Protein AF-A0A160VFS7-F1 (afdb_monomer_lite)

Radius of gyration: 18.61 Å; chains: 1; bounding box: 45×28×57 Å

Foldseek 3Di:
DPLVVVLVVLVVVLVVLLVVLLVVLVVVCVVVVCQLLQKFFDPVCLVLLVVLLVLLVVLLSLLSVLVVQLVVVCVVPVPDDLLVSSVVVPCSLVVSLVSLVVSLVSLVVSQCRQPPVMGPRGPLSNVLSVVLNVLSVVLNVLSVCCSHPRNPVVSSVSNSVSSSVSSSSSSSNSSSNVSNVVSVD

Sequence (185 aa):
MNPITITLHLFLALIIVMLLLYASQQAYYLENPDSEKLSRYPSHIQRLFGCLALLLFVEVILGTEIRGGLEMIRKENPIIDSQFLLHMLGPFKYIHTILGFIITGLAGLVWYHLVKKSIRPSNIIVQSSTAILLLILVQIILGEILVFFRVIPLVQLFHLWIASWILGMVCVQYSAWKRSQIAHE

Secondary structure (DSSP, 8-state):
--HHHHHHHHHHHHHHHHHHHHHHHHHHHHH-TTTTTS-B--GGGHHHHHHHHHHHHHHHHHHHHHHHHHHHHHHH-TTS-HHHHHHHTTTHHHHHHHHHHHHHHHHHHHHIIIIISSBS--HHHHHHHHHHHHHHHHHHHHHHHHHHTTT-HHHHHHHHHHHHHHHHHHHHHHHHHHHHHHHT-

InterPro domains:
  IPR003780 COX15/CtaA family [PF02628] (2-169)

pLDDT: mean 90.82, std 7.67, range [55.97, 98.62]

Organism: NCBI:txid652676

Structure (mmCIF, N/CA/C/O backbone):
data_AF-A0A160VFS7-F1
#
_entry.id   AF-A0A160VFS7-F1
#
loop_
_atom_site.group_PDB
_atom_site.id
_atom_site.type_symbol
_atom_site.label_atom_id
_atom_site.label_alt_id
_atom_site.label_comp_id
_atom_site.label_asym_id
_atom_site.label_entity_id
_atom_site.label_seq_id
_atom_site.pdbx_PDB_ins_code
_atom_site.Cartn_x
_atom_site.Cartn_y
_atom_site.Cartn_z
_atom_site.occupancy
_atom_site.B_iso_or_equiv
_atom_site.auth_seq_id
_atom_site.auth_comp_id
_atom_site.auth_asym_id
_atom_site.auth_atom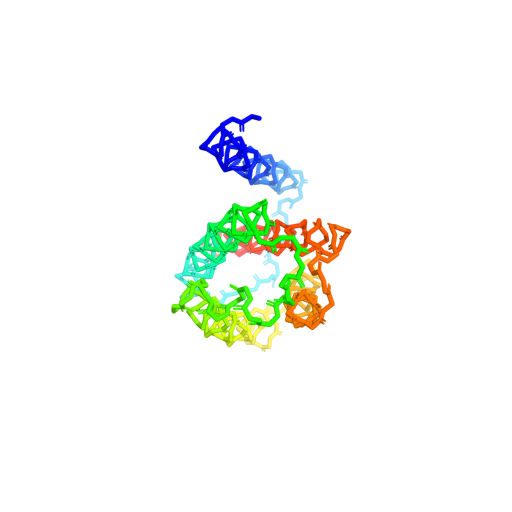_id
_atom_site.pdbx_PDB_model_num
ATOM 1 N N . MET A 1 1 ? 0.466 12.969 -24.141 1.00 55.97 1 MET A N 1
ATOM 2 C CA . MET A 1 1 ? 0.208 13.777 -22.927 1.00 55.97 1 MET A CA 1
ATOM 3 C C . MET A 1 1 ? 1.539 14.051 -22.245 1.00 55.97 1 MET A C 1
ATOM 5 O O . MET A 1 1 ? 2.443 13.243 -22.408 1.00 55.97 1 MET A O 1
ATOM 9 N N . ASN A 1 2 ? 1.691 15.177 -21.546 1.00 72.31 2 ASN A N 1
ATOM 10 C CA . ASN A 1 2 ? 2.913 15.462 -20.790 1.00 72.31 2 ASN A CA 1
ATOM 11 C C . ASN A 1 2 ? 3.039 14.438 -19.632 1.00 72.31 2 ASN A C 1
ATOM 13 O O . ASN A 1 2 ? 2.055 14.277 -18.904 1.00 72.31 2 ASN A O 1
ATOM 17 N N . PRO A 1 3 ? 4.185 13.740 -19.463 1.00 68.12 3 PRO A N 1
ATOM 18 C CA . PRO A 1 3 ? 4.404 12.770 -18.382 1.00 68.12 3 PRO A CA 1
ATOM 19 C C . PRO A 1 3 ? 4.020 13.306 -16.997 1.00 68.12 3 PRO A C 1
ATOM 21 O O . PRO A 1 3 ? 3.368 12.612 -16.222 1.00 68.12 3 PRO A O 1
ATOM 24 N N . ILE A 1 4 ? 4.298 14.588 -16.742 1.00 73.94 4 ILE A N 1
ATOM 25 C CA . ILE A 1 4 ? 3.974 15.271 -15.482 1.00 73.94 4 ILE A CA 1
ATOM 26 C C . ILE A 1 4 ? 2.459 15.294 -15.234 1.00 73.94 4 ILE A C 1
ATOM 28 O O . ILE A 1 4 ? 2.001 15.085 -14.113 1.00 73.94 4 ILE A O 1
ATOM 32 N N . THR A 1 5 ? 1.656 15.517 -16.277 1.00 79.81 5 THR A N 1
ATOM 33 C CA . THR A 1 5 ? 0.191 15.567 -16.165 1.00 79.81 5 THR A CA 1
ATOM 34 C C . THR A 1 5 ? -0.393 14.202 -15.809 1.00 79.81 5 THR A C 1
ATOM 36 O O . THR A 1 5 ? -1.365 14.138 -15.061 1.00 79.81 5 THR A O 1
ATOM 39 N N . ILE A 1 6 ? 0.201 13.115 -16.311 1.00 75.81 6 ILE A N 1
ATOM 40 C CA . ILE A 1 6 ? -0.243 11.747 -16.011 1.00 75.81 6 ILE A CA 1
ATOM 41 C C . ILE A 1 6 ? 0.049 11.415 -14.543 1.00 75.81 6 ILE A C 1
ATOM 43 O O . ILE A 1 6 ? -0.854 10.967 -13.835 1.00 75.81 6 ILE A O 1
ATOM 47 N N . THR A 1 7 ? 1.267 11.694 -14.068 1.00 77.00 7 THR A N 1
ATOM 48 C CA . THR A 1 7 ? 1.654 11.474 -12.665 1.00 77.00 7 THR A CA 1
ATOM 49 C C . THR A 1 7 ? 0.795 12.308 -11.714 1.00 77.00 7 THR A C 1
ATOM 51 O O . THR A 1 7 ? 0.273 11.784 -10.731 1.00 77.00 7 THR A O 1
ATOM 54 N N . LEU A 1 8 ? 0.562 13.586 -12.037 1.00 80.19 8 LEU A N 1
ATOM 55 C CA . LEU A 1 8 ? -0.282 14.468 -11.227 1.00 80.19 8 LEU A CA 1
ATOM 56 C C . LEU A 1 8 ? -1.745 14.001 -11.189 1.00 80.19 8 LEU A C 1
ATOM 58 O O . LEU A 1 8 ? -2.365 14.019 -10.126 1.00 80.19 8 LEU A O 1
ATOM 62 N N . HIS A 1 9 ? -2.296 13.564 -12.326 1.00 86.00 9 HIS A N 1
ATOM 63 C CA . HIS A 1 9 ? -3.653 13.024 -12.386 1.00 86.00 9 HIS A CA 1
ATOM 64 C C . HIS A 1 9 ? -3.797 11.778 -11.509 1.00 86.00 9 HIS A C 1
ATOM 66 O O . HIS A 1 9 ? -4.723 11.705 -10.703 1.00 86.00 9 HIS A O 1
ATOM 72 N N . LEU A 1 10 ? -2.866 10.827 -11.631 1.00 83.50 10 LEU A N 1
ATOM 73 C CA . LEU A 1 10 ? -2.863 9.609 -10.825 1.00 83.50 10 LEU A CA 1
ATOM 74 C C . LEU A 1 10 ? -2.750 9.923 -9.328 1.00 83.50 10 LEU A C 1
ATOM 76 O O . LEU A 1 10 ? -3.482 9.351 -8.522 1.00 83.50 10 LEU A O 1
ATOM 80 N N . PHE A 1 11 ? -1.869 10.854 -8.962 1.00 83.25 11 PHE A N 1
ATOM 81 C CA . PHE A 1 11 ? -1.705 11.299 -7.582 1.00 83.25 11 PHE A CA 1
ATOM 82 C C . PHE A 1 11 ? -3.005 11.881 -7.011 1.00 83.25 11 PHE A C 1
ATOM 84 O O . PHE A 1 11 ? -3.460 11.462 -5.944 1.00 83.25 11 PHE A O 1
ATOM 91 N N . LEU A 1 12 ? -3.643 12.796 -7.745 1.00 87.56 12 LEU A N 1
ATOM 92 C CA . LEU A 1 12 ? -4.909 13.395 -7.333 1.00 87.56 12 LEU A CA 1
ATOM 93 C C . LEU A 1 12 ? -6.030 12.349 -7.248 1.00 87.56 12 LEU A C 1
ATOM 95 O O . LEU A 1 12 ? -6.800 12.353 -6.289 1.00 87.56 12 LEU A O 1
ATOM 99 N N . ALA A 1 13 ? -6.099 11.428 -8.212 1.00 89.50 13 ALA A N 1
ATOM 100 C CA . ALA A 1 13 ? -7.068 10.338 -8.202 1.00 89.50 13 ALA A CA 1
ATOM 101 C C . ALA A 1 13 ? -6.905 9.457 -6.954 1.00 89.50 13 ALA A C 1
ATOM 103 O O . ALA A 1 13 ? -7.897 9.133 -6.302 1.00 89.50 13 ALA A O 1
ATOM 104 N N . LEU A 1 14 ? -5.666 9.132 -6.571 1.00 87.25 14 LEU A N 1
ATOM 105 C CA . LEU A 1 14 ? -5.390 8.343 -5.373 1.00 87.25 14 LEU A CA 1
ATOM 106 C C . LEU A 1 14 ? -5.841 9.071 -4.100 1.00 87.25 14 LEU A C 1
ATOM 108 O O . LEU A 1 14 ? -6.486 8.456 -3.254 1.00 87.25 14 LEU A O 1
ATOM 112 N N . ILE A 1 15 ? -5.583 10.379 -3.988 1.00 89.38 15 ILE A N 1
ATOM 113 C CA . ILE A 1 15 ? -6.070 11.192 -2.860 1.00 89.38 15 ILE A CA 1
ATOM 114 C C . ILE A 1 15 ? -7.597 11.156 -2.784 1.00 89.38 15 ILE A C 1
ATOM 116 O O . ILE A 1 15 ? -8.148 10.888 -1.717 1.00 89.38 15 ILE A O 1
ATOM 120 N N . ILE A 1 16 ? -8.284 11.402 -3.902 1.00 92.75 16 ILE A N 1
ATOM 121 C CA . ILE A 1 16 ? -9.752 11.423 -3.941 1.00 92.75 16 ILE A CA 1
ATOM 122 C C . ILE A 1 16 ? -10.313 10.064 -3.515 1.00 92.75 16 ILE A C 1
ATOM 124 O O . ILE A 1 16 ? -11.204 10.011 -2.668 1.00 92.75 16 ILE A O 1
ATOM 128 N N . VAL A 1 17 ? -9.768 8.964 -4.039 1.00 91.56 17 VAL A N 1
ATOM 129 C CA . VAL A 1 17 ? -10.202 7.611 -3.664 1.00 91.56 17 VAL A CA 1
ATOM 130 C C . VAL A 1 17 ? -9.964 7.346 -2.175 1.00 91.56 17 VAL A C 1
ATOM 132 O O . VAL A 1 17 ? -10.857 6.819 -1.513 1.00 91.56 17 VAL A O 1
ATOM 135 N N . MET A 1 18 ? -8.820 7.753 -1.613 1.00 91.31 18 MET A N 1
ATOM 136 C CA . MET A 1 18 ? -8.559 7.600 -0.174 1.00 91.31 18 MET A CA 1
ATOM 137 C C . MET A 1 18 ? -9.532 8.417 0.687 1.00 91.31 18 MET A C 1
ATOM 139 O O . MET A 1 18 ? -10.017 7.915 1.701 1.00 91.31 18 MET A O 1
ATOM 143 N N . LEU A 1 19 ? -9.862 9.646 0.281 1.00 93.12 19 LEU A N 1
ATOM 144 C CA . LEU A 1 19 ? -10.841 10.483 0.982 1.00 93.12 19 LEU A CA 1
ATOM 145 C C . LEU A 1 19 ? -12.250 9.884 0.926 1.00 93.12 19 LEU A C 1
ATOM 147 O O . LEU A 1 19 ? -12.941 9.866 1.943 1.00 93.12 19 LEU A O 1
ATOM 151 N N . LEU A 1 20 ? -12.662 9.359 -0.231 1.00 95.44 20 LEU A N 1
ATOM 152 C CA . LEU A 1 20 ? -13.955 8.691 -0.394 1.00 95.44 20 LEU A CA 1
ATOM 153 C C . LEU A 1 20 ? -14.043 7.419 0.452 1.00 95.44 20 LEU A C 1
ATOM 155 O O . LEU A 1 20 ? -15.054 7.203 1.120 1.00 95.44 20 LEU A O 1
ATOM 159 N N . LEU A 1 21 ? -12.983 6.606 0.474 1.00 94.38 21 LEU A N 1
ATOM 160 C CA . LEU A 1 21 ? -12.912 5.425 1.335 1.00 94.38 21 LEU A CA 1
ATOM 161 C C . LEU A 1 21 ? -12.999 5.817 2.809 1.00 94.38 21 LEU A C 1
ATOM 163 O O . LEU A 1 21 ? -13.802 5.243 3.539 1.00 94.38 21 LEU A O 1
ATOM 167 N N . TYR A 1 22 ? -12.241 6.826 3.240 1.00 94.31 22 TYR A N 1
ATOM 168 C CA . TYR A 1 22 ? -12.306 7.312 4.615 1.00 94.31 22 TYR A CA 1
ATOM 169 C C . TYR A 1 22 ? -13.712 7.808 4.975 1.00 94.31 22 TYR A C 1
ATOM 171 O O . TYR A 1 22 ? -14.267 7.379 5.985 1.00 94.31 22 TYR A O 1
ATOM 179 N N . ALA A 1 23 ? -14.319 8.656 4.141 1.00 95.94 23 ALA A N 1
ATOM 180 C CA . ALA A 1 23 ? -15.670 9.170 4.360 1.00 95.94 23 ALA A CA 1
ATOM 181 C C . ALA A 1 23 ? -16.712 8.040 4.423 1.00 95.94 23 ALA A C 1
ATOM 183 O O . ALA A 1 23 ? -17.563 8.040 5.311 1.00 95.94 23 ALA A O 1
ATOM 184 N N . SER A 1 24 ? -16.600 7.044 3.540 1.00 95.94 24 SER A N 1
ATOM 185 C CA . SER A 1 24 ? -17.454 5.853 3.546 1.00 95.94 24 SER A CA 1
ATOM 186 C C . SER A 1 24 ? -17.314 5.049 4.844 1.00 95.94 24 SER A C 1
ATOM 188 O O . SER A 1 24 ? -18.324 4.661 5.429 1.00 95.94 24 SER A O 1
ATOM 190 N N . GLN A 1 25 ? -16.090 4.858 5.350 1.00 95.06 25 GLN A N 1
ATOM 191 C CA . GLN A 1 25 ? -15.869 4.191 6.638 1.00 95.06 25 GLN A CA 1
ATOM 192 C C . GLN A 1 25 ? -16.449 4.997 7.808 1.00 95.06 25 GLN A C 1
ATOM 194 O O . GLN A 1 25 ? -17.073 4.422 8.697 1.00 95.06 25 GLN A O 1
ATOM 199 N N . GLN A 1 26 ? -16.289 6.325 7.812 1.00 94.38 26 GLN A N 1
ATOM 200 C CA . GLN A 1 26 ? -16.877 7.172 8.857 1.00 94.38 26 GLN A CA 1
ATOM 201 C C . GLN A 1 26 ? -18.409 7.104 8.851 1.00 94.38 26 GLN A C 1
ATOM 203 O O . GLN A 1 26 ? -19.006 6.964 9.915 1.00 94.38 26 GLN A O 1
ATOM 208 N N . ALA A 1 27 ? -19.038 7.139 7.672 1.00 96.25 27 ALA A N 1
ATOM 209 C CA . ALA A 1 27 ? -20.484 6.968 7.538 1.00 96.25 27 ALA A CA 1
ATOM 210 C C . ALA A 1 27 ? -20.946 5.603 8.077 1.00 96.25 27 ALA A C 1
ATOM 212 O O . ALA A 1 27 ? -21.863 5.542 8.894 1.00 96.25 27 ALA A O 1
ATOM 213 N N . TYR A 1 28 ? -20.246 4.521 7.720 1.00 95.38 28 TYR A N 1
ATOM 214 C CA . TYR A 1 28 ? -20.542 3.181 8.230 1.00 95.38 28 TYR A CA 1
ATOM 215 C C . TYR A 1 28 ? -20.488 3.105 9.766 1.00 95.38 28 TYR A C 1
ATOM 217 O O . TYR A 1 28 ? -21.378 2.522 10.385 1.00 95.38 28 TYR A O 1
ATOM 225 N N . TYR A 1 29 ? -19.476 3.712 10.398 1.00 94.56 29 TYR A N 1
ATOM 226 C CA . TYR A 1 29 ? -19.332 3.702 11.860 1.00 94.56 29 TYR A CA 1
ATOM 227 C C . TYR A 1 29 ? -20.304 4.632 12.598 1.00 94.56 29 TYR A C 1
ATOM 229 O O . TYR A 1 29 ? -20.505 4.446 13.800 1.00 94.56 29 TYR A O 1
ATOM 237 N N . LEU A 1 30 ? -20.903 5.612 11.914 1.00 93.62 30 LEU A N 1
ATOM 238 C CA . LEU A 1 30 ? -22.017 6.392 12.460 1.00 93.62 30 LEU A CA 1
ATOM 239 C C . LEU A 1 30 ? -23.291 5.543 12.545 1.00 93.62 30 LEU A C 1
ATOM 241 O O . LEU A 1 30 ? -23.987 5.599 13.554 1.00 93.62 30 LEU A O 1
ATOM 245 N N . GLU A 1 31 ? -23.562 4.729 11.523 1.00 95.31 31 GLU A N 1
ATOM 246 C CA . GLU A 1 31 ? -24.719 3.821 11.494 1.00 95.31 31 GLU A CA 1
ATOM 247 C C . GLU A 1 31 ? -24.519 2.571 12.366 1.00 95.31 31 GLU A C 1
ATOM 249 O O . GLU A 1 31 ? -25.477 2.043 12.924 1.00 95.31 31 GLU A O 1
ATOM 254 N N . ASN A 1 32 ? -23.272 2.113 12.522 1.00 93.56 32 ASN A N 1
ATOM 255 C CA . ASN A 1 32 ? -22.920 0.883 13.238 1.00 93.56 32 ASN A CA 1
ATOM 256 C C . ASN A 1 32 ? -21.962 1.169 14.408 1.00 93.56 32 ASN A C 1
ATOM 258 O O . ASN A 1 32 ? -20.811 0.718 14.401 1.00 93.56 32 ASN A O 1
ATOM 262 N N . PRO A 1 33 ? -22.394 1.914 15.441 1.00 89.19 33 PRO A N 1
ATOM 263 C CA . PRO A 1 33 ? -21.487 2.445 16.449 1.00 89.19 33 PRO A CA 1
ATOM 264 C C . PRO A 1 33 ? -20.781 1.375 17.289 1.00 89.19 33 PRO A C 1
ATOM 266 O O . PRO A 1 33 ? -19.664 1.629 17.750 1.00 89.19 33 PRO A O 1
ATOM 269 N N . ASP A 1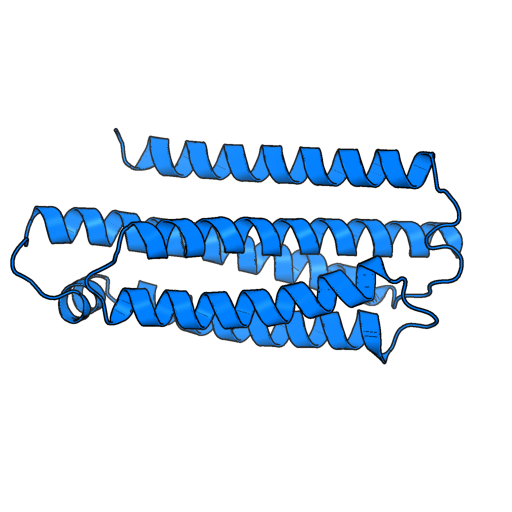 34 ? -21.398 0.203 17.461 1.00 91.75 34 ASP A N 1
ATOM 270 C CA . ASP A 1 34 ? -20.881 -0.907 18.267 1.00 91.75 34 ASP A CA 1
ATOM 271 C C . ASP A 1 34 ? -19.956 -1.869 17.488 1.00 91.75 34 ASP A C 1
ATOM 273 O O . ASP A 1 34 ? -19.410 -2.803 18.081 1.00 91.75 34 ASP A O 1
ATOM 277 N N . SER A 1 35 ? -19.727 -1.656 16.185 1.00 90.62 35 SER A N 1
ATOM 278 C CA . SER A 1 35 ? -19.034 -2.620 15.308 1.00 90.62 35 SER A CA 1
ATOM 279 C C . SER A 1 35 ? -17.591 -2.957 15.719 1.00 90.62 35 SER A C 1
ATOM 281 O O . SER A 1 35 ? -17.083 -4.012 15.355 1.00 90.62 35 SER A O 1
ATOM 283 N N . GLU A 1 36 ? -16.922 -2.069 16.463 1.00 94.19 36 GLU A N 1
ATOM 284 C CA . GLU A 1 36 ? -15.552 -2.263 16.976 1.00 94.19 36 GLU A CA 1
ATOM 285 C C . GLU A 1 36 ? -15.473 -2.242 18.513 1.00 94.19 36 GLU A C 1
ATOM 287 O O . GLU A 1 36 ? -14.385 -2.260 19.086 1.00 94.19 36 GLU A O 1
ATOM 292 N N . LYS A 1 37 ? -16.618 -2.233 19.208 1.00 90.88 37 LYS A N 1
ATOM 293 C CA . LYS A 1 37 ? -16.684 -2.088 20.674 1.00 90.88 37 LYS A CA 1
ATOM 294 C C . LYS A 1 37 ? -16.122 -3.287 21.429 1.00 90.88 37 LYS A C 1
ATOM 296 O O . LYS A 1 37 ? -15.590 -3.146 22.524 1.00 90.88 37 LYS A O 1
ATOM 301 N N . LEU A 1 38 ? -16.238 -4.485 20.860 1.00 92.56 38 LEU A N 1
ATOM 302 C CA . LEU A 1 38 ? -15.689 -5.705 21.460 1.00 92.56 38 LEU A CA 1
ATOM 303 C C . LEU A 1 38 ? -14.215 -5.930 21.102 1.00 92.56 38 LEU A C 1
ATOM 305 O O . LEU A 1 38 ? -13.541 -6.694 21.797 1.00 92.56 38 LEU A O 1
ATOM 309 N N . SER A 1 39 ? -13.729 -5.268 20.053 1.00 94.25 39 SER A N 1
ATOM 310 C CA . SER A 1 39 ? -12.359 -5.377 19.568 1.00 94.25 39 SER A CA 1
ATOM 311 C C . SER A 1 39 ? -11.425 -4.506 20.400 1.00 94.25 39 SER A C 1
ATOM 313 O O . SER A 1 39 ? -11.733 -3.340 20.657 1.00 94.25 39 SER A O 1
ATOM 315 N N . ARG A 1 40 ? -10.254 -5.026 20.780 1.00 94.62 40 ARG A N 1
ATOM 316 C CA . ARG A 1 40 ? -9.177 -4.227 21.391 1.00 94.62 40 ARG A CA 1
ATOM 317 C C . ARG A 1 40 ? -7.877 -4.414 20.629 1.00 94.62 40 ARG A C 1
ATOM 319 O O . ARG A 1 40 ? -7.256 -5.481 20.684 1.00 94.62 40 ARG A O 1
ATOM 326 N N . TYR A 1 41 ? -7.457 -3.347 19.961 1.00 94.94 41 TYR A N 1
ATOM 327 C CA . TYR A 1 41 ? -6.191 -3.284 19.242 1.00 94.94 41 TYR A CA 1
ATOM 328 C C . TYR A 1 41 ? -5.139 -2.508 20.045 1.00 94.94 41 TYR A C 1
ATOM 330 O O . TYR A 1 41 ? -5.491 -1.578 20.774 1.00 94.94 41 TYR A O 1
ATOM 338 N N . PRO A 1 42 ? -3.843 -2.833 19.903 1.00 93.06 42 PRO A N 1
ATOM 339 C CA . PRO A 1 42 ? -2.791 -2.096 20.593 1.00 93.06 42 PRO A CA 1
ATOM 340 C C . PRO A 1 42 ? -2.717 -0.627 20.142 1.00 93.06 42 PRO A C 1
ATOM 342 O O . PRO A 1 42 ? -2.624 -0.349 18.949 1.00 93.06 42 PRO A O 1
ATOM 345 N N . SER A 1 43 ? -2.684 0.323 21.078 1.00 89.94 43 SER A N 1
ATOM 346 C CA . SER A 1 43 ? -2.653 1.766 20.773 1.00 89.94 43 SER A CA 1
ATOM 347 C C . SER A 1 43 ? -1.378 2.216 20.042 1.00 89.94 43 SER A C 1
ATOM 349 O O . SER A 1 43 ? -1.420 3.069 19.160 1.00 89.94 43 SER A O 1
ATOM 351 N N . HIS A 1 44 ? -0.234 1.584 20.329 1.00 90.44 44 HIS A N 1
ATOM 352 C CA . HIS A 1 44 ? 1.054 1.910 19.701 1.00 90.44 44 HIS A CA 1
ATOM 353 C C . HIS A 1 44 ? 1.116 1.608 18.194 1.00 90.44 44 HIS A C 1
ATOM 355 O O . HIS A 1 44 ? 2.031 2.084 17.519 1.00 90.44 44 HIS A O 1
ATOM 361 N N . ILE A 1 45 ? 0.162 0.843 17.647 1.00 93.44 45 ILE A N 1
ATOM 362 C CA . ILE A 1 45 ? 0.170 0.460 16.230 1.00 93.44 45 ILE A CA 1
ATOM 363 C C . ILE A 1 45 ? -0.184 1.622 15.287 1.00 93.44 45 ILE A C 1
ATOM 365 O O . ILE A 1 45 ? 0.102 1.544 14.096 1.00 93.44 45 ILE A O 1
ATOM 369 N N . GLN A 1 46 ? -0.724 2.735 15.804 1.00 93.62 46 GLN A N 1
ATOM 370 C CA . GLN A 1 46 ? -1.066 3.920 15.005 1.00 93.62 46 GLN A CA 1
ATOM 371 C C . GLN A 1 46 ? 0.077 4.368 14.087 1.00 93.62 46 GLN A C 1
ATOM 373 O O . GLN A 1 46 ? -0.131 4.672 12.912 1.00 93.62 46 GLN A O 1
ATOM 378 N N . ARG A 1 47 ? 1.302 4.395 14.628 1.00 94.31 47 ARG A N 1
ATOM 379 C CA . ARG A 1 47 ? 2.493 4.833 13.890 1.00 94.31 47 ARG A CA 1
ATOM 380 C C . ARG A 1 47 ? 2.845 3.873 12.756 1.00 94.31 47 ARG A C 1
ATOM 382 O O . ARG A 1 47 ? 3.331 4.326 11.725 1.00 94.31 47 ARG A O 1
ATOM 389 N N . LEU A 1 48 ? 2.569 2.576 12.918 1.00 95.88 48 LEU A N 1
ATOM 390 C CA . LEU A 1 48 ? 2.826 1.581 11.879 1.00 95.88 48 LEU A CA 1
ATOM 391 C C . LEU A 1 48 ? 1.897 1.781 10.677 1.00 95.88 48 LEU A C 1
ATOM 393 O O . LEU A 1 48 ? 2.371 1.654 9.556 1.00 95.88 48 LEU A O 1
ATOM 397 N N . PHE A 1 49 ? 0.628 2.159 10.879 1.00 94.44 49 PHE A N 1
ATOM 398 C CA . PHE A 1 49 ? -0.265 2.489 9.759 1.00 94.44 49 PHE A CA 1
ATOM 399 C C . PHE A 1 49 ? 0.243 3.681 8.952 1.00 94.44 49 PHE A C 1
ATOM 401 O O . PHE A 1 49 ? 0.315 3.603 7.730 1.00 94.44 49 PHE A O 1
ATOM 408 N N . GLY A 1 50 ? 0.629 4.766 9.634 1.00 93.50 50 GLY A N 1
ATOM 409 C CA . GLY A 1 50 ? 1.183 5.949 8.972 1.00 93.50 50 GLY A CA 1
ATOM 410 C C . GLY A 1 50 ? 2.477 5.633 8.220 1.00 93.50 50 GLY A C 1
ATOM 411 O O . GLY A 1 50 ? 2.641 6.052 7.078 1.00 93.50 50 GLY A O 1
ATOM 412 N N . CYS A 1 51 ? 3.360 4.834 8.826 1.00 97.12 51 CYS A N 1
ATOM 413 C CA . CYS A 1 51 ? 4.584 4.368 8.181 1.00 97.12 51 CYS A CA 1
ATOM 414 C C . CYS A 1 51 ? 4.282 3.508 6.944 1.00 97.12 51 CYS A C 1
ATOM 416 O O . CYS A 1 51 ? 4.801 3.789 5.870 1.00 97.12 51 CYS A O 1
ATOM 418 N N . LEU A 1 52 ? 3.394 2.517 7.062 1.00 97.56 52 LEU A N 1
ATOM 419 C CA . LEU A 1 52 ? 3.027 1.625 5.961 1.00 97.56 52 LEU A CA 1
ATOM 420 C C . LEU A 1 52 ? 2.373 2.389 4.807 1.00 97.56 52 LEU A C 1
ATOM 422 O O . LEU A 1 52 ? 2.753 2.191 3.657 1.00 97.56 52 LEU A O 1
ATOM 426 N N . ALA A 1 53 ? 1.437 3.292 5.107 1.00 95.62 53 ALA A N 1
ATOM 427 C CA . ALA A 1 53 ? 0.794 4.135 4.106 1.00 95.62 53 ALA A CA 1
ATOM 428 C C . ALA A 1 53 ? 1.805 5.044 3.393 1.00 95.62 53 ALA A C 1
ATOM 430 O O . ALA A 1 53 ? 1.757 5.160 2.171 1.00 95.62 53 ALA A O 1
ATOM 431 N N . LEU A 1 54 ? 2.745 5.645 4.132 1.00 95.31 54 LEU A N 1
ATOM 432 C CA . LEU A 1 54 ? 3.800 6.477 3.552 1.00 95.31 54 LEU A CA 1
ATOM 433 C C . LEU A 1 54 ? 4.720 5.666 2.632 1.00 95.31 54 LEU A C 1
ATOM 435 O O . LEU A 1 54 ? 4.998 6.108 1.521 1.00 95.31 54 LEU A O 1
ATOM 439 N N . LEU A 1 55 ? 5.173 4.486 3.066 1.00 97.31 55 LEU A N 1
ATOM 440 C CA . LEU A 1 55 ? 6.038 3.634 2.246 1.00 97.31 55 LEU A CA 1
ATOM 441 C C . LEU A 1 55 ? 5.319 3.159 0.979 1.00 97.31 55 LEU A C 1
ATOM 443 O O . LEU A 1 55 ? 5.884 3.271 -0.102 1.00 97.31 55 LEU A O 1
ATOM 447 N N . LEU A 1 56 ? 4.064 2.708 1.088 1.00 96.12 56 LEU A N 1
ATOM 448 C CA . LEU A 1 56 ? 3.239 2.344 -0.072 1.00 96.12 56 LEU A CA 1
ATOM 449 C C . LEU A 1 56 ? 3.060 3.520 -1.035 1.00 96.12 56 LEU A C 1
ATOM 451 O O . LEU A 1 56 ? 3.102 3.348 -2.248 1.00 96.12 56 LEU A O 1
ATOM 455 N N . PHE A 1 57 ? 2.864 4.721 -0.500 1.00 92.69 57 PHE A N 1
ATOM 456 C CA . PHE A 1 57 ? 2.706 5.920 -1.307 1.00 92.69 57 PHE A CA 1
ATOM 457 C C . PHE A 1 57 ? 3.993 6.280 -2.070 1.00 92.69 57 PHE A C 1
ATOM 459 O O . PHE A 1 57 ? 3.944 6.532 -3.275 1.00 92.69 57 PHE A O 1
ATOM 466 N N . VAL A 1 58 ? 5.148 6.237 -1.398 1.00 93.75 58 VAL A N 1
ATOM 467 C CA . VAL A 1 58 ? 6.467 6.408 -2.035 1.00 93.75 58 VAL A CA 1
ATOM 468 C C . VAL A 1 58 ? 6.697 5.340 -3.104 1.00 93.75 58 VAL A C 1
ATOM 470 O O . VAL A 1 58 ? 7.170 5.658 -4.191 1.00 93.75 58 VAL A O 1
ATOM 473 N N . GLU A 1 59 ? 6.311 4.097 -2.826 1.00 95.25 59 GLU A N 1
ATOM 474 C CA . GLU A 1 59 ? 6.451 2.973 -3.750 1.00 95.25 59 GLU A CA 1
ATOM 475 C C . GLU A 1 59 ? 5.612 3.153 -5.024 1.00 95.25 59 GLU A C 1
ATOM 477 O O . GLU A 1 59 ? 6.089 2.876 -6.125 1.00 95.25 59 GLU A O 1
ATOM 482 N N . VAL A 1 60 ? 4.393 3.692 -4.905 1.00 92.62 60 VAL A N 1
ATOM 483 C CA . VAL A 1 60 ? 3.554 4.038 -6.065 1.00 92.62 60 VAL A CA 1
ATOM 484 C C . VAL A 1 60 ? 4.214 5.124 -6.916 1.00 92.62 60 VAL A C 1
ATOM 486 O O . VAL A 1 60 ? 4.274 4.972 -8.136 1.00 92.62 60 VAL A O 1
ATOM 489 N N . ILE A 1 61 ? 4.744 6.190 -6.302 1.00 89.69 61 ILE A N 1
ATOM 490 C CA . ILE A 1 61 ? 5.469 7.242 -7.038 1.00 89.69 61 ILE A CA 1
ATOM 491 C C . ILE A 1 61 ? 6.670 6.634 -7.763 1.00 89.69 61 ILE A C 1
ATOM 493 O O . ILE A 1 61 ? 6.833 6.816 -8.969 1.00 89.69 61 ILE A O 1
ATOM 497 N N . LEU A 1 62 ? 7.486 5.864 -7.051 1.00 91.38 62 LEU A N 1
ATOM 498 C CA . LEU A 1 62 ? 8.693 5.274 -7.609 1.00 91.38 62 LEU A CA 1
ATOM 499 C C . LEU A 1 62 ? 8.377 4.299 -8.758 1.00 91.38 62 LEU A C 1
ATOM 501 O O . LEU A 1 62 ? 9.032 4.349 -9.799 1.00 91.38 62 LEU A O 1
ATOM 505 N N . GLY A 1 63 ? 7.317 3.497 -8.635 1.00 90.81 63 GLY A N 1
ATOM 506 C CA . GLY A 1 63 ? 6.815 2.652 -9.721 1.00 90.81 63 GLY A CA 1
ATOM 507 C C . GLY A 1 63 ? 6.353 3.451 -10.948 1.00 90.81 63 GLY A C 1
ATOM 508 O O . GLY A 1 63 ? 6.598 3.039 -12.086 1.00 90.81 63 GLY A O 1
ATOM 509 N N . THR A 1 64 ? 5.733 4.620 -10.750 1.00 88.56 64 THR A N 1
ATOM 510 C CA . THR A 1 64 ? 5.317 5.495 -11.864 1.00 88.56 64 THR A CA 1
ATOM 511 C C . THR A 1 64 ? 6.498 6.134 -12.588 1.00 88.56 64 THR A C 1
ATOM 513 O O . THR A 1 64 ? 6.482 6.194 -13.818 1.00 88.56 64 THR A O 1
ATOM 516 N N . GLU A 1 65 ? 7.553 6.510 -11.862 1.00 87.06 65 GLU A N 1
ATOM 517 C CA . GLU A 1 65 ? 8.797 7.019 -12.449 1.00 87.06 65 GLU A CA 1
ATOM 518 C C . GLU A 1 65 ? 9.534 5.927 -13.236 1.00 87.06 65 GLU A C 1
ATOM 520 O O . GLU A 1 65 ? 9.958 6.162 -14.369 1.00 87.06 65 GLU A O 1
ATOM 525 N N . ILE A 1 66 ? 9.605 4.698 -12.702 1.00 87.94 66 ILE A N 1
ATOM 526 C CA . ILE A 1 66 ? 10.161 3.538 -13.422 1.00 87.94 66 ILE A CA 1
ATOM 527 C C . ILE A 1 66 ? 9.405 3.316 -14.730 1.00 87.94 66 ILE A C 1
ATOM 529 O O . ILE A 1 66 ? 10.025 3.165 -15.783 1.00 87.94 66 ILE A O 1
ATOM 533 N N . ARG A 1 67 ? 8.068 3.324 -14.687 1.00 87.25 67 ARG A N 1
ATOM 534 C CA . ARG A 1 67 ? 7.239 3.169 -15.885 1.00 87.25 67 ARG A CA 1
ATOM 535 C C . ARG A 1 67 ? 7.491 4.291 -16.896 1.00 87.25 67 ARG A C 1
ATOM 537 O O . ARG A 1 67 ? 7.694 3.994 -18.071 1.00 87.25 67 ARG A O 1
ATOM 544 N N . GLY A 1 68 ? 7.469 5.550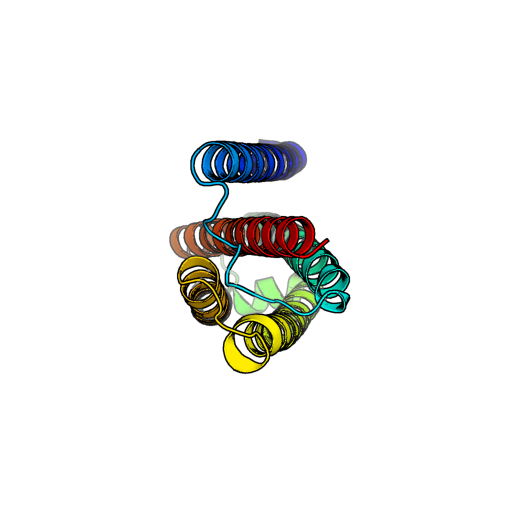 -16.461 1.00 83.44 68 GLY A N 1
ATOM 545 C CA . GLY A 1 68 ? 7.669 6.705 -17.340 1.00 83.44 68 GLY A CA 1
ATOM 546 C C . GLY A 1 68 ? 9.048 6.701 -18.002 1.00 83.44 68 GLY A C 1
ATOM 547 O O . GLY A 1 68 ? 9.157 6.899 -19.214 1.00 83.44 68 GLY A O 1
ATOM 548 N N . GLY A 1 69 ? 10.094 6.386 -17.233 1.00 83.81 69 GLY A N 1
ATOM 549 C CA . GLY A 1 69 ? 11.447 6.222 -17.761 1.00 83.81 69 GLY A CA 1
ATOM 550 C C . GLY A 1 69 ? 11.547 5.062 -18.756 1.00 83.81 69 GLY A C 1
ATOM 551 O O . GLY A 1 69 ? 12.145 5.212 -19.820 1.00 83.81 69 GLY A O 1
ATOM 552 N N . LEU A 1 70 ? 10.899 3.929 -18.469 1.00 84.00 70 LEU A N 1
ATOM 553 C CA . LEU A 1 70 ? 10.891 2.759 -19.351 1.00 84.00 70 LEU A CA 1
ATOM 554 C C . LEU A 1 70 ? 10.192 3.035 -20.686 1.00 84.00 70 LEU A C 1
ATOM 556 O O . LEU A 1 70 ? 10.685 2.621 -21.736 1.00 84.00 70 LEU A O 1
ATOM 560 N N . GLU A 1 71 ? 9.067 3.753 -20.654 1.00 81.81 71 GLU A N 1
ATOM 561 C CA . GLU A 1 71 ? 8.355 4.200 -21.855 1.00 81.81 71 GLU A CA 1
ATOM 562 C C . GLU A 1 71 ? 9.231 5.132 -22.711 1.00 81.81 71 GLU A C 1
ATOM 564 O O . GLU A 1 71 ? 9.272 4.972 -23.934 1.00 81.81 71 GLU A O 1
ATOM 569 N N . MET A 1 72 ? 9.977 6.053 -22.086 1.00 82.44 72 MET A N 1
ATOM 570 C CA . MET A 1 72 ? 10.886 6.962 -22.794 1.00 82.44 72 MET A CA 1
ATOM 571 C C . MET A 1 72 ? 12.034 6.207 -23.476 1.00 82.44 72 MET A C 1
ATOM 573 O O . MET A 1 72 ? 12.211 6.321 -24.689 1.00 82.44 72 MET A O 1
ATOM 577 N N . ILE A 1 73 ? 12.764 5.372 -22.727 1.00 82.75 73 ILE A N 1
ATOM 578 C CA . ILE A 1 73 ? 13.926 4.639 -23.259 1.00 82.75 73 ILE A CA 1
ATOM 579 C C . ILE A 1 73 ? 13.485 3.661 -24.356 1.00 82.75 73 ILE A C 1
ATOM 581 O O . ILE A 1 73 ? 14.164 3.534 -25.375 1.00 82.75 73 ILE A O 1
ATOM 585 N N . ARG A 1 74 ? 12.329 2.997 -24.201 1.00 81.50 74 ARG A N 1
ATOM 586 C CA . ARG A 1 74 ? 11.789 2.082 -25.221 1.00 81.50 74 ARG A CA 1
ATOM 587 C C . ARG A 1 74 ? 11.376 2.800 -26.502 1.00 81.50 74 ARG A C 1
ATOM 589 O O . ARG A 1 74 ? 11.530 2.229 -27.580 1.00 81.50 74 ARG A O 1
ATOM 596 N N . LYS A 1 75 ? 10.860 4.027 -26.406 1.00 82.06 75 LYS A N 1
ATOM 597 C CA . LYS A 1 75 ? 10.537 4.838 -27.586 1.00 82.06 75 LYS A CA 1
ATOM 598 C C . LYS A 1 75 ? 11.791 5.155 -28.405 1.00 82.06 75 LYS A C 1
ATOM 600 O O . LYS A 1 75 ? 11.725 5.155 -29.630 1.00 82.06 75 LYS A O 1
ATOM 605 N N . GLU A 1 76 ? 12.914 5.389 -27.735 1.00 83.69 76 GLU A N 1
ATOM 606 C CA . GLU A 1 76 ? 14.212 5.630 -28.374 1.00 83.69 76 GLU A CA 1
ATOM 607 C C . GLU A 1 76 ? 14.893 4.330 -28.835 1.00 83.69 76 GLU A C 1
ATOM 609 O O . GLU A 1 76 ? 15.637 4.336 -29.813 1.00 83.69 76 GLU A O 1
ATOM 614 N N . ASN A 1 77 ? 14.605 3.201 -28.177 1.00 81.38 77 ASN A N 1
ATOM 615 C CA . ASN A 1 77 ? 15.280 1.919 -28.387 1.00 81.38 77 ASN A CA 1
ATOM 616 C C . ASN A 1 77 ? 14.290 0.738 -28.531 1.00 81.38 77 ASN A C 1
ATOM 618 O O . ASN A 1 77 ? 14.216 -0.131 -27.656 1.00 81.38 77 ASN A O 1
ATOM 622 N N . PRO A 1 78 ? 13.534 0.648 -29.641 1.00 80.25 78 PRO A N 1
ATOM 623 C CA . PRO A 1 78 ? 12.405 -0.281 -29.770 1.00 80.25 78 PRO A CA 1
ATOM 624 C C . PRO A 1 78 ? 12.786 -1.770 -29.839 1.00 80.25 78 PRO A C 1
ATOM 626 O O . PRO A 1 78 ? 11.947 -2.627 -29.572 1.00 80.25 78 PRO A O 1
ATOM 629 N N . ILE A 1 79 ? 14.033 -2.091 -30.200 1.00 80.69 79 ILE A N 1
ATOM 630 C CA . ILE A 1 79 ? 14.513 -3.473 -30.401 1.00 80.69 79 ILE A CA 1
ATOM 631 C C . ILE A 1 79 ? 15.150 -4.040 -29.116 1.00 80.69 79 ILE A C 1
ATOM 633 O O . ILE A 1 79 ? 15.371 -5.244 -29.002 1.00 80.69 79 ILE A O 1
ATOM 637 N N . ILE A 1 80 ? 15.427 -3.185 -28.127 1.00 80.56 80 ILE A N 1
ATOM 638 C CA . ILE A 1 80 ? 16.131 -3.567 -26.902 1.00 80.56 80 ILE A CA 1
ATOM 639 C C . ILE A 1 80 ? 15.208 -4.335 -25.944 1.00 80.56 80 ILE A C 1
ATOM 641 O O . ILE A 1 80 ? 14.056 -3.961 -25.699 1.00 80.56 80 ILE A O 1
ATOM 645 N N . ASP A 1 81 ? 15.750 -5.409 -25.366 1.00 79.19 81 ASP A N 1
ATOM 646 C CA . ASP A 1 81 ? 15.045 -6.232 -24.388 1.00 79.19 81 ASP A CA 1
ATOM 647 C C . ASP A 1 81 ? 14.782 -5.505 -23.051 1.00 79.19 81 ASP A C 1
ATOM 649 O O . ASP A 1 81 ? 15.507 -4.604 -22.630 1.00 79.19 81 ASP A O 1
ATOM 653 N N . SER A 1 82 ? 13.729 -5.927 -22.351 1.00 74.38 82 SER A N 1
ATOM 654 C CA . SER A 1 82 ? 13.253 -5.287 -21.114 1.00 74.38 82 SER A CA 1
ATOM 655 C C . SER A 1 82 ? 14.229 -5.398 -19.957 1.00 74.38 82 SER A C 1
ATOM 657 O O . SER A 1 82 ? 14.324 -4.456 -19.172 1.00 74.38 82 SER A O 1
ATOM 659 N N . GLN A 1 83 ? 14.985 -6.492 -19.862 1.00 74.94 83 GLN A N 1
ATOM 660 C CA . GLN A 1 83 ? 15.999 -6.623 -18.817 1.00 74.94 83 GLN A CA 1
ATOM 661 C C . GLN A 1 83 ? 17.096 -5.571 -18.980 1.00 74.94 83 GLN A C 1
ATOM 663 O O . GLN A 1 83 ? 17.525 -4.956 -18.004 1.00 74.94 83 GLN A O 1
ATOM 668 N N . PHE A 1 84 ? 17.510 -5.314 -20.220 1.00 76.44 84 PHE A N 1
ATOM 669 C CA . PHE A 1 84 ? 18.525 -4.310 -20.510 1.00 76.44 84 PHE A CA 1
ATOM 670 C C . PHE A 1 84 ? 17.989 -2.884 -20.329 1.00 76.44 84 PHE A C 1
ATOM 672 O O . PHE A 1 84 ? 18.674 -2.041 -19.753 1.00 76.44 84 PHE A O 1
ATOM 679 N N . LEU A 1 85 ? 16.734 -2.624 -20.714 1.00 74.12 85 LEU A N 1
ATOM 680 C CA . LEU A 1 85 ? 16.075 -1.343 -20.429 1.00 74.12 85 LEU A CA 1
ATOM 681 C C . LEU A 1 85 ? 16.006 -1.057 -18.920 1.00 74.12 85 LEU A C 1
ATOM 683 O O . LEU A 1 85 ? 16.232 0.070 -18.483 1.00 74.12 85 LEU A O 1
ATOM 687 N N . LEU A 1 86 ? 15.746 -2.085 -18.110 1.00 73.31 86 LEU A N 1
ATOM 688 C CA . LEU A 1 86 ? 15.756 -1.973 -16.652 1.00 73.31 86 LEU A CA 1
ATOM 689 C C . LEU A 1 86 ? 17.154 -1.725 -16.079 1.00 73.31 86 LEU A C 1
ATOM 691 O O . LEU A 1 86 ? 17.275 -1.017 -15.083 1.00 73.31 86 LEU A O 1
ATOM 695 N N . HIS A 1 87 ? 18.206 -2.252 -16.707 1.00 76.69 87 HIS A N 1
ATOM 696 C CA . HIS A 1 87 ? 19.580 -1.881 -16.364 1.00 76.69 87 HIS A CA 1
ATOM 697 C C . HIS A 1 87 ? 19.870 -0.406 -16.666 1.00 76.69 87 HIS A C 1
ATOM 699 O O . HIS A 1 87 ? 20.554 0.250 -15.882 1.00 76.69 87 HIS A O 1
ATOM 705 N N . MET A 1 88 ? 19.318 0.133 -17.757 1.00 75.31 88 MET A N 1
ATOM 706 C CA . MET A 1 88 ? 19.471 1.548 -18.119 1.00 75.31 88 MET A CA 1
ATOM 707 C C . MET A 1 88 ? 18.723 2.504 -17.183 1.00 75.31 88 MET A C 1
ATOM 709 O O . MET A 1 88 ? 19.159 3.636 -17.000 1.00 75.31 88 MET A O 1
ATOM 713 N N . LEU A 1 89 ? 17.654 2.040 -16.529 1.00 74.62 89 LEU A N 1
ATOM 714 C CA . LEU A 1 89 ? 16.976 2.775 -15.453 1.00 74.62 89 LEU A CA 1
ATOM 715 C C . LEU A 1 89 ? 17.828 2.904 -14.178 1.00 74.62 89 LEU A C 1
ATOM 717 O O . LEU A 1 89 ? 17.475 3.663 -13.278 1.00 74.62 89 LEU A O 1
ATOM 721 N N . GLY A 1 90 ? 18.953 2.191 -14.077 1.00 76.81 90 GLY A N 1
ATOM 722 C CA . GLY A 1 90 ? 19.900 2.341 -12.977 1.00 76.81 90 GLY A CA 1
ATOM 723 C C . GLY A 1 90 ? 19.332 1.899 -11.616 1.00 76.81 90 GLY A C 1
ATOM 724 O O . GLY A 1 90 ? 18.672 0.860 -11.524 1.00 76.81 90 GLY A O 1
ATOM 725 N N . PRO A 1 91 ? 19.603 2.634 -10.521 1.00 82.19 91 PRO A N 1
ATOM 726 C CA . PRO A 1 91 ? 19.326 2.164 -9.161 1.00 82.19 91 PRO A CA 1
ATOM 727 C C . PRO A 1 91 ? 17.832 2.105 -8.805 1.00 82.19 91 PRO A C 1
ATOM 729 O O . PRO A 1 91 ? 17.472 1.410 -7.855 1.00 82.19 91 PRO A O 1
ATOM 732 N N . PHE A 1 92 ? 16.953 2.785 -9.553 1.00 84.31 92 PHE A N 1
ATOM 733 C CA . PHE A 1 92 ? 15.527 2.904 -9.221 1.00 84.31 92 PHE A CA 1
ATOM 734 C C . PHE A 1 92 ? 14.821 1.547 -9.099 1.00 84.31 92 PHE A C 1
ATOM 736 O O . PHE A 1 92 ? 14.086 1.333 -8.138 1.00 84.31 92 PHE A O 1
ATOM 743 N N . LYS A 1 93 ? 15.107 0.590 -9.996 1.00 84.19 93 LYS A N 1
ATOM 744 C CA . LYS A 1 93 ? 14.549 -0.775 -9.919 1.00 84.19 93 LYS A CA 1
ATOM 745 C C . LYS A 1 93 ? 14.900 -1.464 -8.594 1.00 84.19 93 LYS A C 1
ATOM 747 O O . LYS A 1 93 ? 14.051 -2.101 -7.971 1.00 84.19 93 LYS A O 1
ATOM 752 N N . TYR A 1 94 ? 16.159 -1.365 -8.175 1.00 87.62 94 TYR A N 1
ATOM 753 C CA . TYR A 1 94 ? 16.632 -2.026 -6.960 1.00 87.62 94 TYR A CA 1
ATOM 754 C C . TYR A 1 94 ? 16.024 -1.385 -5.715 1.00 87.62 94 TYR A C 1
ATOM 756 O O . TYR A 1 94 ? 15.595 -2.105 -4.818 1.00 87.62 94 TYR A O 1
ATOM 764 N N . ILE A 1 95 ? 15.916 -0.053 -5.696 1.00 92.75 95 ILE A N 1
ATOM 765 C CA . ILE A 1 95 ? 15.250 0.680 -4.613 1.00 92.75 95 ILE A CA 1
ATOM 766 C C . ILE A 1 95 ? 13.787 0.239 -4.492 1.00 92.75 95 ILE A C 1
ATOM 768 O O . ILE A 1 95 ? 13.368 -0.082 -3.385 1.00 92.75 95 ILE A O 1
ATOM 772 N N . HIS A 1 96 ? 13.057 0.135 -5.610 1.00 94.00 96 HIS A N 1
ATOM 773 C CA . HIS A 1 96 ? 11.683 -0.386 -5.638 1.00 94.00 96 HIS A CA 1
ATOM 774 C C . HIS A 1 96 ? 11.595 -1.769 -5.000 1.00 94.00 96 HIS A C 1
ATOM 776 O O . HIS A 1 96 ? 10.862 -2.006 -4.054 1.00 94.00 96 HIS A O 1
ATOM 782 N N . THR A 1 97 ? 12.437 -2.685 -5.473 1.00 93.06 97 THR A N 1
ATOM 783 C CA . THR A 1 97 ? 12.405 -4.081 -5.030 1.00 93.06 97 THR A CA 1
ATOM 784 C C . THR A 1 97 ? 12.680 -4.189 -3.526 1.00 93.06 97 THR A C 1
ATOM 786 O O . THR A 1 97 ? 11.977 -4.897 -2.806 1.00 93.06 97 THR A O 1
ATOM 789 N N . ILE A 1 98 ? 13.679 -3.452 -3.027 1.00 95.31 98 ILE A N 1
ATOM 790 C CA . ILE A 1 98 ? 14.023 -3.421 -1.600 1.00 95.31 98 ILE A CA 1
ATOM 791 C C . ILE A 1 98 ? 12.877 -2.818 -0.779 1.00 95.31 98 ILE A C 1
ATOM 793 O O . ILE A 1 98 ? 12.533 -3.360 0.275 1.00 95.31 98 ILE A O 1
ATOM 797 N N . LEU A 1 99 ? 12.270 -1.727 -1.254 1.00 96.88 99 LEU A N 1
ATOM 798 C CA . LEU A 1 99 ? 11.154 -1.080 -0.572 1.00 96.88 99 LEU A CA 1
ATOM 799 C C . LEU A 1 99 ? 9.941 -2.016 -0.484 1.00 96.88 99 LEU A C 1
ATOM 801 O O . LEU A 1 99 ? 9.364 -2.145 0.597 1.00 96.88 99 LEU A O 1
ATOM 805 N N . GLY A 1 100 ? 9.636 -2.762 -1.547 1.00 96.81 100 GLY A N 1
ATOM 806 C CA . GLY A 1 100 ? 8.605 -3.800 -1.558 1.00 96.81 100 GLY A CA 1
ATOM 807 C C . GLY A 1 100 ? 8.821 -4.886 -0.496 1.00 96.81 100 GLY A C 1
ATOM 808 O O . GLY A 1 100 ? 7.882 -5.261 0.216 1.00 96.81 100 GLY A O 1
ATOM 809 N N . PHE A 1 101 ? 10.060 -5.349 -0.295 1.00 97.12 101 PHE A N 1
ATOM 810 C CA . PHE A 1 101 ? 10.374 -6.295 0.786 1.00 97.12 101 PHE A CA 1
ATOM 811 C C . PHE A 1 101 ? 10.221 -5.674 2.183 1.00 97.12 101 PHE A C 1
ATOM 813 O O . PHE A 1 101 ? 9.683 -6.323 3.085 1.00 97.12 101 PHE A O 1
ATOM 820 N N . ILE A 1 102 ? 10.623 -4.412 2.368 1.00 98.19 102 ILE A N 1
ATOM 821 C CA . ILE A 1 102 ? 10.419 -3.682 3.632 1.00 98.19 102 ILE A CA 1
ATOM 822 C C . ILE A 1 102 ? 8.920 -3.536 3.932 1.00 98.19 102 ILE A C 1
ATOM 824 O O . ILE A 1 102 ? 8.485 -3.819 5.051 1.00 98.19 102 ILE A O 1
ATOM 828 N N . ILE A 1 103 ? 8.122 -3.151 2.932 1.00 98.38 103 ILE A N 1
ATOM 829 C CA . ILE A 1 103 ? 6.659 -3.042 3.026 1.00 98.38 103 ILE A CA 1
ATOM 830 C C . ILE A 1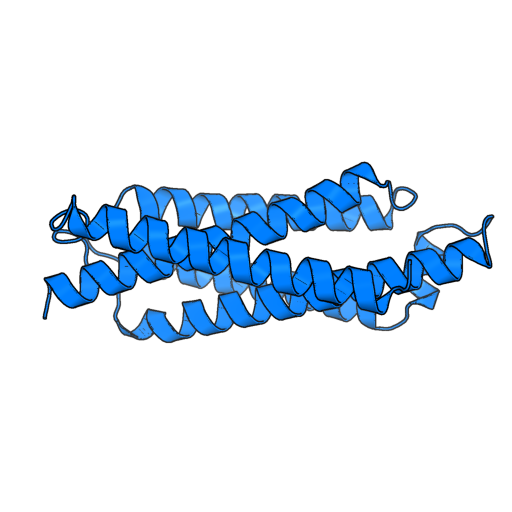 103 ? 6.046 -4.394 3.392 1.00 98.38 103 ILE A C 1
ATOM 832 O O . ILE A 1 103 ? 5.177 -4.447 4.259 1.00 98.38 103 ILE A O 1
ATOM 836 N N . THR A 1 104 ? 6.526 -5.489 2.799 1.00 98.38 104 THR A N 1
ATOM 837 C CA . THR A 1 104 ? 6.071 -6.851 3.122 1.00 98.38 104 THR A CA 1
ATOM 838 C C . THR A 1 104 ? 6.315 -7.184 4.595 1.00 98.38 104 THR A C 1
ATOM 840 O O . THR A 1 104 ? 5.402 -7.638 5.289 1.00 98.38 104 THR A O 1
ATOM 843 N N . GLY A 1 105 ? 7.520 -6.906 5.103 1.00 98.25 105 GLY A N 1
ATOM 844 C CA . GLY A 1 105 ? 7.854 -7.106 6.515 1.00 98.25 105 GLY A CA 1
ATOM 845 C C . GLY A 1 105 ? 6.987 -6.255 7.447 1.00 98.25 105 GLY A C 1
ATOM 846 O O . GLY A 1 105 ? 6.427 -6.767 8.419 1.00 98.25 105 GLY A O 1
ATOM 847 N N . LEU A 1 106 ? 6.807 -4.972 7.123 1.00 98.19 106 LEU A N 1
ATOM 848 C CA . LEU A 1 106 ? 5.976 -4.057 7.906 1.00 98.19 106 LEU A CA 1
ATOM 849 C C . LEU A 1 106 ? 4.493 -4.460 7.892 1.00 98.19 106 LEU A C 1
ATOM 851 O O . LEU A 1 106 ? 3.848 -4.441 8.940 1.00 98.19 106 LEU A O 1
ATOM 855 N N . ALA A 1 107 ? 3.958 -4.877 6.744 1.00 98.31 107 ALA A N 1
ATOM 856 C CA . ALA A 1 107 ? 2.600 -5.404 6.633 1.00 98.31 107 ALA A CA 1
ATOM 857 C C . ALA A 1 107 ? 2.424 -6.686 7.462 1.00 98.31 107 ALA A C 1
ATOM 859 O O . ALA A 1 107 ? 1.402 -6.848 8.129 1.00 98.31 107 ALA A O 1
ATOM 860 N N . GLY A 1 108 ? 3.437 -7.560 7.497 1.00 98.44 108 GLY A N 1
ATOM 861 C CA . GLY A 1 108 ? 3.464 -8.739 8.368 1.00 98.44 108 GLY A CA 1
ATOM 862 C C . GLY A 1 108 ? 3.422 -8.378 9.855 1.00 98.44 108 GLY A C 1
ATOM 863 O O . GLY A 1 108 ? 2.670 -8.986 10.619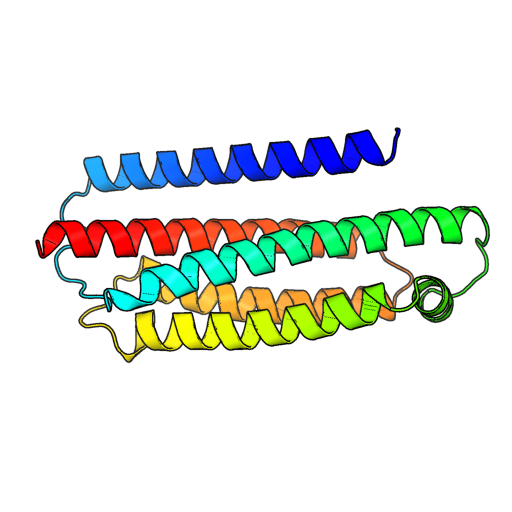 1.00 98.44 108 GLY A O 1
ATOM 864 N N . LEU A 1 109 ? 4.162 -7.342 10.266 1.00 97.94 109 LEU A N 1
ATOM 865 C CA . LEU A 1 109 ? 4.112 -6.814 11.634 1.00 97.94 109 LEU A CA 1
ATOM 866 C C . LEU A 1 109 ? 2.732 -6.236 11.973 1.00 97.94 109 LEU A C 1
ATOM 868 O O . LEU A 1 109 ? 2.188 -6.539 13.037 1.00 97.94 109 LEU A O 1
ATOM 872 N N . VAL A 1 110 ? 2.141 -5.446 11.071 1.00 97.88 110 VAL A N 1
ATOM 873 C CA . VAL A 1 110 ? 0.782 -4.908 11.247 1.00 97.88 110 VAL A CA 1
ATOM 874 C C . VAL A 1 110 ? -0.228 -6.048 11.392 1.00 97.88 110 VAL A C 1
ATOM 876 O O . VAL A 1 110 ? -0.984 -6.066 12.363 1.00 97.88 110 VAL A O 1
ATOM 879 N N . TRP A 1 111 ? -0.183 -7.045 10.503 1.00 98.44 111 TRP A N 1
ATOM 880 C CA . TRP A 1 111 ? -1.035 -8.234 10.573 1.00 98.44 111 TRP A CA 1
ATOM 881 C C . TRP A 1 111 ? -0.882 -8.967 11.908 1.00 98.44 111 TRP A C 1
ATOM 883 O O . TRP A 1 111 ? -1.876 -9.283 12.560 1.00 98.44 111 TRP A O 1
ATOM 893 N N . TYR A 1 112 ? 0.351 -9.191 12.365 1.00 98.06 112 TYR A N 1
ATOM 894 C CA . TYR A 1 112 ? 0.609 -9.874 13.631 1.00 98.06 112 TYR A 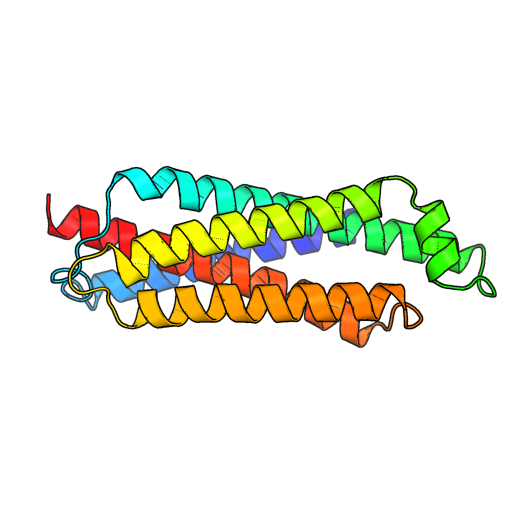CA 1
ATOM 895 C C . TYR A 1 112 ? -0.036 -9.139 14.815 1.00 98.06 112 TYR A C 1
ATOM 897 O O . TYR A 1 112 ? -0.731 -9.748 15.635 1.00 98.06 112 TYR A O 1
ATOM 905 N N . HIS A 1 113 ? 0.127 -7.817 14.888 1.00 96.94 113 HIS A N 1
ATOM 906 C CA . HIS A 1 113 ? -0.461 -7.028 15.968 1.00 96.94 113 HIS A CA 1
ATOM 907 C C . HIS A 1 113 ? -1.994 -6.945 15.892 1.00 96.94 113 HIS A C 1
ATOM 909 O O . HIS A 1 113 ? -2.646 -6.979 16.938 1.00 96.94 113 HIS A O 1
ATOM 915 N N . LEU A 1 114 ? -2.563 -6.850 14.688 1.00 96.75 114 LEU A N 1
ATOM 916 C CA . LEU A 1 114 ? -4.006 -6.701 14.479 1.00 96.75 114 LEU A CA 1
ATOM 917 C C . LEU A 1 114 ? -4.798 -8.003 14.526 1.00 96.75 114 LEU A C 1
ATOM 919 O O . LEU A 1 114 ? -5.988 -7.951 14.805 1.00 96.75 114 LEU A O 1
ATOM 923 N N . VAL A 1 115 ? -4.178 -9.141 14.211 1.00 96.88 115 VAL A N 1
ATOM 924 C CA . VAL A 1 115 ? -4.875 -10.431 14.084 1.00 96.88 115 VAL A CA 1
ATOM 925 C C . VAL A 1 115 ? -4.497 -11.388 15.207 1.00 96.88 115 VAL A C 1
ATOM 927 O O . VAL A 1 115 ? -5.349 -12.125 15.698 1.00 96.88 115 VAL A O 1
ATOM 930 N N . LYS A 1 116 ? -3.223 -11.411 15.620 1.00 96.12 116 LYS A N 1
ATOM 931 C CA . LYS A 1 116 ? -2.734 -12.369 16.626 1.00 96.12 116 LYS A CA 1
ATOM 932 C C . LYS A 1 116 ? -2.643 -11.783 18.028 1.00 96.12 116 LYS A C 1
ATOM 934 O O . LYS A 1 116 ? -2.949 -12.486 18.983 1.00 96.12 116 LYS A O 1
ATOM 939 N N . LYS A 1 117 ? -2.229 -10.521 18.165 1.00 95.50 117 LYS A N 1
ATOM 940 C CA . LYS A 1 117 ? -2.033 -9.880 19.481 1.00 95.50 117 LYS A CA 1
ATOM 941 C C . LYS A 1 117 ? -3.282 -9.165 20.017 1.00 95.50 117 LYS A C 1
ATOM 943 O O . LYS A 1 117 ? -3.365 -8.888 21.210 1.00 95.50 117 LYS A O 1
ATOM 948 N N . SER A 1 118 ? -4.229 -8.832 19.148 1.00 94.75 118 SER A N 1
ATOM 949 C CA . SER A 1 118 ? -5.484 -8.159 19.495 1.00 94.75 118 SER A CA 1
ATOM 950 C C . SER A 1 118 ? -6.451 -9.062 20.262 1.00 94.75 118 SER A C 1
ATOM 952 O O . SER A 1 118 ? -6.494 -10.271 20.033 1.00 94.75 118 SER A O 1
ATOM 954 N N . ILE A 1 119 ? -7.324 -8.465 21.072 1.00 95.25 119 ILE A N 1
ATOM 955 C CA . ILE A 1 119 ? -8.445 -9.180 21.695 1.00 95.25 119 ILE A CA 1
ATOM 956 C C . ILE A 1 119 ? -9.670 -9.028 20.792 1.00 95.25 119 ILE A C 1
ATOM 958 O O . ILE A 1 119 ? -10.067 -7.902 20.501 1.00 95.25 119 ILE A O 1
ATOM 962 N N . ARG A 1 120 ? -10.267 -10.158 20.383 1.00 94.69 120 ARG A N 1
ATOM 963 C CA . ARG A 1 120 ? -11.476 -10.228 19.534 1.00 94.69 120 ARG A CA 1
ATOM 964 C C . ARG A 1 120 ? -11.395 -9.306 18.298 1.00 94.69 120 ARG A C 1
ATOM 966 O O . ARG A 1 120 ? -12.228 -8.413 18.175 1.00 94.69 120 ARG A O 1
ATOM 973 N N . PRO A 1 121 ? -10.400 -9.483 17.406 1.00 95.94 121 PRO A N 1
ATOM 974 C CA . PRO A 1 121 ? -10.313 -8.663 16.201 1.00 95.94 121 PRO A CA 1
ATOM 975 C C . PRO A 1 121 ? -11.579 -8.810 15.359 1.00 95.94 121 PRO A C 1
ATOM 977 O O . PRO A 1 121 ? -12.094 -9.919 15.194 1.00 95.94 121 PRO A O 1
ATOM 980 N N . SER A 1 122 ? -12.071 -7.700 14.816 1.00 95.94 122 SER A N 1
ATOM 981 C CA . SER A 1 122 ? -13.240 -7.721 13.946 1.00 95.94 122 SER A CA 1
ATOM 982 C C . SER A 1 122 ? -12.942 -8.452 12.635 1.00 95.94 122 SER A C 1
ATOM 984 O O . SER A 1 122 ? -11.803 -8.512 12.160 1.00 95.94 122 SER A O 1
ATOM 986 N N . ASN A 1 123 ? -13.989 -8.991 12.005 1.00 95.50 123 ASN A N 1
ATOM 987 C CA . ASN A 1 123 ? -13.851 -9.709 10.736 1.00 95.50 123 ASN A CA 1
ATOM 988 C C . ASN A 1 123 ? -13.219 -8.831 9.647 1.00 95.50 123 ASN A C 1
ATOM 990 O O . ASN A 1 123 ? -12.389 -9.322 8.885 1.00 95.50 123 ASN A O 1
ATOM 994 N N . ILE A 1 124 ? -13.556 -7.535 9.604 1.00 95.19 124 ILE A N 1
ATOM 995 C CA . ILE A 1 124 ? -12.988 -6.599 8.628 1.00 95.19 124 ILE A CA 1
ATOM 996 C C . ILE A 1 124 ? -11.477 -6.429 8.822 1.00 95.19 124 ILE A C 1
ATOM 998 O O . ILE A 1 124 ? -10.738 -6.413 7.837 1.00 95.19 124 ILE A O 1
ATOM 1002 N N . ILE A 1 125 ? -10.985 -6.391 10.066 1.00 97.00 125 ILE A N 1
ATOM 1003 C CA . ILE A 1 125 ? -9.547 -6.343 10.353 1.00 97.00 125 ILE A CA 1
ATOM 1004 C C . ILE A 1 125 ? -8.854 -7.633 9.916 1.00 97.00 125 ILE A C 1
ATOM 1006 O O . ILE A 1 125 ? -7.834 -7.565 9.230 1.00 97.00 125 ILE A O 1
ATOM 1010 N N . VAL A 1 126 ? -9.398 -8.804 10.253 1.00 97.88 126 VAL A N 1
ATOM 1011 C CA . VAL A 1 126 ? -8.770 -10.088 9.890 1.00 97.88 126 VAL A CA 1
ATOM 1012 C C . VAL A 1 126 ? -8.722 -10.274 8.373 1.00 97.88 126 VAL A C 1
ATOM 1014 O O . VAL A 1 126 ? -7.673 -10.632 7.826 1.00 97.88 126 VAL A O 1
ATOM 1017 N N . GLN A 1 127 ? -9.834 -9.994 7.689 1.00 97.94 127 GLN A N 1
ATOM 1018 C CA . GLN A 1 127 ? -9.947 -10.124 6.237 1.00 97.94 127 GLN A CA 1
ATOM 1019 C C . GLN A 1 127 ? -9.039 -9.129 5.520 1.00 97.94 127 GLN A C 1
ATOM 1021 O O . GLN A 1 127 ? -8.226 -9.549 4.702 1.00 97.94 127 GLN A O 1
ATOM 1026 N N . SER A 1 128 ? -9.105 -7.838 5.864 1.00 97.88 128 SER A N 1
ATOM 1027 C CA . SER A 1 128 ? -8.256 -6.820 5.231 1.00 97.88 128 SER A CA 1
ATOM 1028 C C . SER A 1 128 ? -6.770 -7.062 5.499 1.00 97.88 128 SER A C 1
ATOM 1030 O O . SER A 1 128 ? -5.966 -6.939 4.582 1.00 97.88 128 SER A O 1
ATOM 1032 N N . SER A 1 129 ? -6.379 -7.459 6.717 1.00 98.06 129 SER A N 1
ATOM 1033 C CA . SER A 1 129 ? -4.963 -7.719 7.030 1.00 98.06 129 SER A CA 1
ATOM 1034 C C . SER A 1 129 ? -4.435 -8.886 6.210 1.00 98.06 129 SER A C 1
ATOM 1036 O O . SER A 1 129 ? -3.334 -8.822 5.666 1.00 98.06 129 SER A O 1
ATOM 1038 N N . THR A 1 130 ? -5.220 -9.958 6.110 1.00 98.31 130 THR A N 1
ATOM 1039 C CA . THR A 1 130 ? -4.835 -11.143 5.336 1.00 98.31 130 THR A CA 1
ATOM 1040 C C . THR A 1 130 ? -4.822 -10.831 3.839 1.00 98.31 130 THR A C 1
ATOM 1042 O O . THR A 1 130 ? -3.887 -11.217 3.141 1.00 98.31 130 THR A O 1
ATOM 1045 N N . ALA A 1 131 ? -5.804 -10.069 3.353 1.00 98.50 131 ALA A N 1
ATOM 1046 C CA . ALA A 1 131 ? -5.871 -9.624 1.967 1.00 98.50 131 ALA A CA 1
ATOM 1047 C C . ALA A 1 131 ? -4.680 -8.735 1.588 1.00 98.50 131 ALA A C 1
ATOM 1049 O O . ALA A 1 131 ? -4.102 -8.954 0.532 1.00 98.50 131 ALA A O 1
ATOM 1050 N N . ILE A 1 132 ? -4.254 -7.794 2.441 1.00 98.62 132 ILE A N 1
ATOM 1051 C CA . ILE A 1 132 ? -3.054 -6.976 2.193 1.00 98.62 132 ILE A CA 1
ATOM 1052 C C . ILE A 1 132 ? -1.827 -7.862 1.967 1.00 98.62 132 ILE A C 1
ATOM 1054 O O . ILE A 1 132 ? -1.122 -7.663 0.982 1.00 98.62 132 ILE A O 1
ATOM 1058 N N . LEU A 1 133 ? -1.587 -8.857 2.828 1.00 98.44 133 LEU A N 1
ATOM 1059 C CA . LEU A 1 133 ? -0.443 -9.760 2.664 1.00 98.44 133 LEU A CA 1
ATOM 1060 C C . LEU A 1 133 ? -0.515 -10.537 1.347 1.00 98.44 133 LEU A C 1
ATOM 1062 O O . LEU A 1 133 ? 0.468 -10.584 0.611 1.00 98.44 133 LEU A O 1
ATOM 1066 N N . LEU A 1 134 ? -1.680 -11.099 1.019 1.00 98.56 134 LEU A N 1
ATOM 1067 C CA . LEU A 1 134 ? -1.875 -11.826 -0.237 1.00 98.56 134 LEU A CA 1
ATOM 1068 C C . LEU A 1 134 ? -1.697 -10.920 -1.460 1.00 98.56 134 LEU A C 1
ATOM 1070 O O . LEU A 1 134 ? -1.030 -11.308 -2.416 1.00 98.56 134 LEU A O 1
ATOM 1074 N N . LEU A 1 135 ? -2.245 -9.704 -1.429 1.00 98.56 135 LEU A N 1
ATOM 1075 C CA . LEU A 1 135 ? -2.097 -8.750 -2.522 1.00 98.56 135 LEU A CA 1
ATOM 1076 C C . LEU A 1 135 ? -0.650 -8.281 -2.676 1.00 98.56 135 LEU A C 1
ATOM 1078 O O . LEU A 1 135 ? -0.210 -8.131 -3.807 1.00 98.56 135 LEU A O 1
ATOM 1082 N N . ILE A 1 136 ? 0.112 -8.102 -1.593 1.00 98.38 136 ILE A N 1
ATOM 1083 C CA . ILE A 1 136 ? 1.549 -7.792 -1.681 1.00 98.38 136 ILE A CA 1
ATOM 1084 C C . ILE A 1 136 ? 2.314 -8.940 -2.354 1.00 98.38 136 ILE A C 1
ATOM 1086 O O . ILE A 1 136 ? 3.155 -8.688 -3.212 1.00 98.38 136 ILE A O 1
ATOM 1090 N N . LEU A 1 137 ? 1.995 -10.201 -2.045 1.00 98.00 137 LEU A N 1
ATOM 1091 C CA . LEU A 1 137 ? 2.600 -11.338 -2.751 1.00 98.00 137 LEU A CA 1
ATOM 1092 C C . LEU A 1 137 ? 2.263 -11.314 -4.247 1.00 98.00 137 LEU A C 1
ATOM 1094 O O . LEU A 1 137 ? 3.149 -11.498 -5.082 1.00 98.00 137 LEU A O 1
ATOM 1098 N N . VAL A 1 138 ? 1.004 -11.026 -4.593 1.00 98.38 138 VAL A N 1
ATOM 1099 C CA . VAL A 1 138 ? 0.594 -10.829 -5.991 1.00 98.38 138 VAL A CA 1
ATOM 1100 C C . VAL A 1 138 ? 1.366 -9.671 -6.625 1.00 98.38 138 VAL A C 1
ATOM 1102 O O . VAL A 1 138 ? 1.806 -9.803 -7.762 1.00 98.38 138 VAL A O 1
ATOM 1105 N N . GLN A 1 139 ? 1.599 -8.573 -5.903 1.00 97.88 139 GLN A N 1
ATOM 1106 C CA . GLN A 1 139 ? 2.378 -7.447 -6.415 1.00 97.88 139 GLN A CA 1
ATOM 1107 C C . GLN A 1 139 ? 3.807 -7.827 -6.754 1.00 97.88 139 GLN A C 1
ATOM 1109 O O . GLN A 1 139 ? 4.272 -7.485 -7.837 1.00 97.88 139 GLN A O 1
ATOM 1114 N N . ILE A 1 140 ? 4.478 -8.568 -5.873 1.00 96.06 140 ILE A N 1
ATOM 1115 C CA . ILE A 1 140 ? 5.839 -9.049 -6.121 1.00 96.06 140 ILE A CA 1
ATOM 1116 C C . ILE A 1 140 ? 5.858 -9.922 -7.382 1.00 96.06 140 ILE A C 1
ATOM 1118 O O . ILE A 1 140 ? 6.679 -9.702 -8.267 1.00 96.06 140 ILE A O 1
ATOM 1122 N N . ILE A 1 141 ? 4.902 -10.848 -7.522 1.00 95.88 141 ILE A N 1
ATOM 1123 C CA . ILE A 1 141 ? 4.791 -11.705 -8.712 1.00 95.88 141 ILE A CA 1
ATOM 1124 C C . ILE A 1 141 ? 4.560 -10.870 -9.981 1.00 95.88 141 ILE A C 1
ATOM 1126 O O . ILE A 1 141 ? 5.240 -11.081 -10.983 1.00 95.88 141 ILE A O 1
ATOM 1130 N N . LEU A 1 142 ? 3.628 -9.913 -9.956 1.00 95.75 142 LEU A N 1
ATOM 1131 C CA . LEU A 1 142 ? 3.364 -9.033 -11.100 1.00 95.75 142 LEU A CA 1
ATOM 1132 C C . LEU A 1 142 ? 4.584 -8.166 -11.443 1.00 95.75 142 LEU A C 1
ATOM 1134 O O . LEU A 1 142 ? 4.879 -7.979 -12.623 1.00 95.75 142 LEU A O 1
ATOM 1138 N N . GLY A 1 143 ? 5.307 -7.678 -10.433 1.00 92.56 143 GLY A N 1
ATOM 1139 C CA . GLY A 1 143 ? 6.542 -6.915 -10.594 1.00 92.56 143 GLY A CA 1
ATOM 1140 C C . GLY A 1 143 ? 7.627 -7.734 -11.289 1.00 92.56 143 GLY A C 1
ATOM 1141 O O . GLY A 1 143 ? 8.187 -7.285 -12.288 1.00 92.56 143 GLY A O 1
ATOM 1142 N N . GLU A 1 144 ? 7.855 -8.972 -10.849 1.00 90.38 144 GLU A N 1
ATOM 1143 C CA . GLU A 1 144 ? 8.799 -9.882 -11.506 1.00 90.38 144 GLU A CA 1
ATOM 1144 C C . GLU A 1 144 ? 8.361 -10.220 -12.938 1.00 90.38 144 GLU A C 1
ATOM 1146 O O . GLU A 1 144 ? 9.173 -10.175 -13.864 1.00 90.38 144 GLU A O 1
ATOM 1151 N N . ILE A 1 145 ? 7.066 -10.463 -13.182 1.00 91.19 145 ILE A N 1
ATOM 1152 C CA . ILE A 1 145 ? 6.553 -10.668 -14.546 1.00 91.19 145 ILE A CA 1
ATOM 1153 C C . ILE A 1 145 ? 6.890 -9.465 -15.441 1.00 91.19 145 ILE A C 1
ATOM 1155 O O . ILE A 1 145 ? 7.313 -9.661 -16.578 1.00 91.19 145 ILE A O 1
ATOM 1159 N N . LEU A 1 146 ? 6.772 -8.226 -14.952 1.00 89.00 146 LEU A N 1
ATOM 1160 C CA . LEU A 1 146 ? 7.135 -7.033 -15.731 1.00 89.00 146 LEU A CA 1
ATOM 1161 C C . LEU A 1 146 ? 8.626 -6.971 -16.079 1.00 89.00 146 LEU A C 1
ATOM 1163 O O . LEU A 1 146 ? 8.972 -6.463 -17.150 1.00 89.00 146 LEU A O 1
ATOM 1167 N N . VAL A 1 147 ? 9.492 -7.505 -15.214 1.00 84.00 147 VAL A N 1
ATOM 1168 C CA . VAL A 1 147 ? 10.940 -7.580 -15.451 1.00 84.00 147 VAL A CA 1
ATOM 1169 C C . VAL A 1 147 ? 11.271 -8.546 -16.585 1.00 84.00 147 VAL A C 1
ATOM 1171 O O . VAL A 1 147 ? 12.099 -8.225 -17.440 1.00 84.00 147 VAL A O 1
ATOM 1174 N N . PHE A 1 148 ? 10.624 -9.711 -16.614 1.00 81.81 148 PHE A N 1
ATOM 1175 C CA . PHE A 1 148 ? 10.936 -10.767 -17.582 1.00 81.81 148 PHE A CA 1
ATOM 1176 C C . PHE A 1 148 ? 10.128 -10.676 -18.884 1.00 81.81 148 PHE A C 1
ATOM 1178 O O . PHE A 1 148 ? 10.614 -11.084 -19.938 1.00 81.81 148 PHE A O 1
ATOM 1185 N N . PHE A 1 149 ? 8.912 -10.127 -18.853 1.00 79.81 149 PHE A N 1
ATOM 1186 C CA . PHE A 1 149 ? 7.977 -10.185 -19.978 1.00 79.81 149 PHE A CA 1
ATOM 1187 C C . PHE A 1 149 ? 7.652 -8.816 -20.543 1.00 79.81 149 PHE A C 1
ATOM 1189 O O . PHE A 1 149 ? 6.604 -8.262 -20.219 1.00 79.81 149 PHE A O 1
ATOM 1196 N N . ARG A 1 150 ? 8.519 -8.304 -21.431 1.00 77.06 150 ARG A N 1
ATOM 1197 C CA . ARG A 1 150 ? 8.272 -7.181 -22.367 1.00 77.06 150 ARG A CA 1
ATOM 1198 C C . ARG A 1 150 ? 7.467 -5.992 -21.840 1.00 77.06 150 ARG A C 1
ATOM 1200 O O . ARG A 1 150 ? 6.994 -5.197 -22.645 1.00 77.06 150 ARG A O 1
ATOM 1207 N N . VAL A 1 151 ? 7.381 -5.805 -20.527 1.00 80.00 151 VAL A N 1
ATOM 1208 C CA . VAL A 1 151 ? 6.564 -4.790 -19.879 1.00 80.00 151 VAL A CA 1
ATOM 1209 C C . VAL A 1 151 ? 5.112 -4.807 -20.400 1.00 80.00 151 VAL A C 1
ATOM 1211 O O . VAL A 1 151 ? 4.628 -3.824 -20.959 1.00 80.00 151 VAL A O 1
ATOM 1214 N N . ILE A 1 152 ? 4.423 -5.949 -20.290 1.00 87.69 152 ILE A N 1
ATOM 1215 C CA . ILE A 1 152 ? 3.050 -6.107 -20.808 1.00 87.69 152 ILE A CA 1
ATOM 1216 C C . ILE A 1 152 ? 2.118 -5.036 -20.191 1.00 87.69 152 ILE A C 1
ATOM 1218 O O . ILE A 1 152 ? 1.964 -5.014 -18.966 1.00 87.69 152 ILE A O 1
ATOM 1222 N N . PRO A 1 153 ? 1.430 -4.199 -20.999 1.00 87.94 153 PRO A N 1
ATOM 1223 C CA . PRO A 1 153 ? 0.599 -3.102 -20.487 1.00 87.94 153 PRO A CA 1
ATOM 1224 C C . PRO A 1 153 ? -0.499 -3.549 -19.516 1.00 87.94 153 PRO A C 1
ATOM 1226 O O . PRO A 1 153 ? -0.791 -2.870 -18.535 1.00 87.94 153 PRO A O 1
ATOM 1229 N N . LEU A 1 154 ? -1.087 -4.725 -19.756 1.00 91.31 154 LEU A N 1
ATOM 1230 C CA . LEU A 1 154 ? -2.107 -5.292 -18.877 1.00 91.31 154 LEU A CA 1
ATOM 1231 C C . LEU A 1 154 ? -1.551 -5.610 -17.479 1.00 91.31 154 LEU A C 1
ATOM 1233 O O . LEU A 1 154 ? -2.207 -5.337 -16.480 1.00 91.31 154 LEU A O 1
ATOM 1237 N N . VAL A 1 155 ? -0.327 -6.138 -17.398 1.00 93.88 155 VAL A N 1
ATOM 1238 C CA . VAL A 1 155 ? 0.329 -6.439 -16.117 1.00 93.88 155 VAL A CA 1
ATOM 1239 C C . VAL A 1 155 ? 0.639 -5.142 -15.370 1.00 93.88 155 VAL A C 1
ATOM 1241 O O . VAL A 1 155 ? 0.395 -5.069 -14.170 1.00 93.88 155 VAL A O 1
ATOM 1244 N N . GLN A 1 156 ? 1.080 -4.089 -16.071 1.00 90.88 156 GLN A N 1
ATOM 1245 C CA . GLN A 1 156 ? 1.300 -2.771 -15.461 1.00 90.88 156 GLN A CA 1
ATOM 1246 C C . GLN A 1 156 ? 0.015 -2.182 -14.872 1.00 90.88 156 GLN A C 1
ATOM 1248 O O . GLN A 1 156 ? 0.040 -1.635 -13.769 1.00 90.88 156 GLN A O 1
ATOM 1253 N N . LEU A 1 157 ? -1.104 -2.304 -15.597 1.00 91.56 157 LEU A N 1
ATOM 1254 C CA . LEU A 1 157 ? -2.409 -1.851 -15.122 1.00 91.56 157 LEU A CA 1
ATOM 1255 C C . LEU A 1 157 ? -2.771 -2.537 -13.803 1.00 91.56 157 LEU A C 1
ATOM 1257 O O . LEU A 1 157 ? -3.078 -1.852 -12.829 1.00 91.56 157 LEU A O 1
ATOM 1261 N N . PHE A 1 158 ? -2.707 -3.870 -13.755 1.00 95.81 158 PHE A N 1
ATOM 1262 C CA . PHE A 1 158 ? -3.044 -4.617 -12.543 1.00 95.81 158 PHE A CA 1
ATOM 1263 C C . PHE A 1 158 ? -2.064 -4.352 -11.398 1.00 95.81 158 PHE A C 1
ATOM 1265 O O . PHE A 1 158 ? -2.501 -4.241 -10.254 1.00 95.81 158 PHE A O 1
ATOM 1272 N N . HIS A 1 159 ? -0.775 -4.176 -11.693 1.00 95.12 159 HIS A N 1
ATOM 1273 C CA . HIS A 1 159 ? 0.234 -3.829 -10.694 1.00 95.12 159 HIS A CA 1
ATOM 1274 C C . HIS A 1 159 ? -0.089 -2.478 -10.026 1.00 95.12 159 HIS A C 1
ATOM 1276 O O . HIS A 1 159 ? -0.174 -2.384 -8.804 1.00 95.12 159 HIS A O 1
ATOM 1282 N N . LEU A 1 160 ? -0.412 -1.435 -10.798 1.00 92.69 160 LEU A N 1
ATOM 1283 C CA . LEU A 1 160 ? -0.815 -0.146 -10.222 1.00 92.69 160 LEU A CA 1
ATOM 1284 C C . LEU A 1 160 ? -2.182 -0.214 -9.519 1.00 92.69 160 LEU A C 1
ATOM 1286 O O . LEU A 1 160 ? -2.370 0.351 -8.438 1.00 92.69 160 LEU A O 1
ATOM 1290 N N . TRP A 1 161 ? -3.148 -0.912 -10.115 1.00 93.50 161 TRP A N 1
ATOM 1291 C CA . TRP A 1 161 ? -4.507 -0.987 -9.584 1.00 93.50 161 TRP A CA 1
ATOM 1292 C C . TRP A 1 161 ? -4.555 -1.696 -8.229 1.00 93.50 161 TRP A C 1
ATOM 1294 O O . TRP A 1 161 ? -5.112 -1.156 -7.273 1.00 93.50 161 TRP A O 1
ATOM 1304 N N . ILE A 1 162 ? -3.887 -2.843 -8.095 1.00 97.06 162 ILE A N 1
ATOM 1305 C CA . ILE A 1 162 ? -3.811 -3.573 -6.824 1.00 97.06 162 ILE A CA 1
ATOM 1306 C C . ILE A 1 162 ? -3.059 -2.747 -5.763 1.00 97.06 162 ILE A C 1
ATOM 1308 O O . ILE A 1 162 ? -3.385 -2.832 -4.579 1.00 97.06 162 ILE A O 1
ATOM 1312 N N . ALA A 1 163 ? -2.099 -1.895 -6.146 1.00 95.69 163 ALA A N 1
ATOM 1313 C CA . ALA A 1 163 ? -1.371 -1.055 -5.192 1.00 95.69 163 ALA A CA 1
ATOM 1314 C C . ALA A 1 163 ? -2.319 -0.036 -4.539 1.00 95.69 163 ALA A C 1
ATOM 1316 O O . ALA A 1 163 ? -2.273 0.177 -3.325 1.00 95.69 163 ALA A O 1
ATOM 1317 N N . SER A 1 164 ? -3.260 0.508 -5.322 1.00 93.50 164 SER A N 1
ATOM 1318 C CA . SER A 1 164 ? -4.317 1.383 -4.802 1.00 93.50 164 SER A CA 1
ATOM 1319 C C . SER A 1 164 ? -5.262 0.662 -3.829 1.00 93.50 164 SER A C 1
ATOM 1321 O O . SER A 1 164 ? -5.673 1.248 -2.826 1.00 93.50 164 SER A O 1
ATOM 1323 N N . TRP A 1 165 ? -5.558 -0.622 -4.065 1.00 96.00 165 TRP A N 1
ATOM 1324 C CA . TRP A 1 165 ? -6.379 -1.435 -3.161 1.00 96.00 165 TRP A CA 1
ATOM 1325 C C . TRP A 1 165 ? -5.690 -1.682 -1.825 1.00 96.00 165 TRP A C 1
ATOM 1327 O O . TRP A 1 165 ? -6.327 -1.563 -0.778 1.00 96.00 165 TRP A O 1
ATOM 1337 N N . ILE A 1 166 ? -4.389 -1.989 -1.849 1.00 97.94 166 ILE A N 1
ATOM 1338 C CA . ILE A 1 166 ? -3.597 -2.175 -0.629 1.00 97.94 166 ILE A CA 1
ATOM 1339 C C . ILE A 1 166 ? -3.632 -0.893 0.210 1.00 97.94 166 ILE A C 1
ATOM 1341 O O . ILE A 1 166 ? -3.969 -0.953 1.393 1.00 97.94 166 ILE A O 1
ATOM 1345 N N . LEU A 1 167 ? -3.371 0.270 -0.400 1.00 95.75 167 LEU A N 1
ATOM 1346 C CA . LEU A 1 167 ? -3.423 1.557 0.300 1.00 95.75 167 LEU A CA 1
ATOM 1347 C C . LEU A 1 167 ? -4.819 1.841 0.887 1.00 95.75 167 LEU A C 1
ATOM 1349 O O . LEU A 1 167 ? -4.939 2.261 2.039 1.00 95.75 167 LEU A O 1
ATOM 1353 N N . GLY A 1 168 ? -5.877 1.538 0.130 1.00 95.69 168 GLY A N 1
ATOM 1354 C CA . GLY A 1 168 ? -7.260 1.668 0.591 1.00 95.69 168 GLY A CA 1
ATOM 1355 C C . GLY A 1 168 ? -7.578 0.780 1.795 1.00 95.69 168 GLY A C 1
ATOM 1356 O O . GLY A 1 168 ? -8.183 1.241 2.763 1.00 95.69 168 GLY A O 1
ATOM 1357 N N . MET A 1 169 ? -7.116 -0.471 1.797 1.00 97.25 169 MET A N 1
ATOM 1358 C CA . MET A 1 169 ? -7.303 -1.375 2.935 1.00 97.25 169 MET A CA 1
ATOM 1359 C C . MET A 1 169 ? -6.530 -0.929 4.180 1.00 97.25 169 MET A C 1
ATOM 1361 O O . MET A 1 169 ? -7.044 -1.084 5.287 1.00 97.25 169 MET A O 1
ATOM 1365 N N . VAL A 1 170 ? -5.351 -0.315 4.028 1.00 97.31 170 VAL A N 1
ATOM 1366 C CA . VAL A 1 170 ? -4.644 0.315 5.160 1.00 97.31 170 VAL A CA 1
ATOM 1367 C C . VAL A 1 170 ? -5.496 1.438 5.769 1.00 97.31 170 VAL A C 1
ATOM 1369 O O . VAL A 1 170 ? -5.592 1.542 6.993 1.00 97.31 170 VAL A O 1
ATOM 1372 N N . CYS A 1 171 ? -6.183 2.239 4.945 1.00 96.12 171 CYS A N 1
ATOM 1373 C CA . CYS A 1 171 ? -7.117 3.268 5.422 1.00 96.12 171 CYS A CA 1
ATOM 1374 C C . CYS A 1 171 ? -8.328 2.674 6.172 1.00 96.12 171 CYS A C 1
ATOM 1376 O O . CYS A 1 171 ? -8.726 3.190 7.225 1.00 96.12 171 CYS A O 1
ATOM 1378 N N . VAL A 1 172 ? -8.882 1.562 5.677 1.00 96.19 172 VAL A N 1
ATOM 1379 C CA . VAL A 1 172 ? -9.957 0.817 6.359 1.00 96.19 172 VAL A CA 1
ATOM 1380 C C . VAL A 1 172 ? -9.487 0.322 7.729 1.00 96.19 172 VAL A C 1
ATOM 1382 O O . VAL A 1 172 ? -10.161 0.556 8.732 1.00 96.19 172 VAL A O 1
ATOM 1385 N N . GLN A 1 173 ? -8.299 -0.282 7.808 1.00 97.00 173 GLN A N 1
ATOM 1386 C CA . GLN A 1 173 ? -7.740 -0.766 9.075 1.00 97.00 173 GLN A CA 1
ATOM 1387 C C . GLN A 1 173 ? -7.476 0.356 10.070 1.00 97.00 173 GLN A C 1
ATOM 1389 O O . GLN A 1 173 ? -7.774 0.208 11.255 1.00 97.00 173 GLN A O 1
ATOM 1394 N N . TYR A 1 174 ? -6.954 1.488 9.595 1.00 96.75 174 TYR A N 1
ATOM 1395 C CA . TYR A 1 174 ? -6.765 2.668 10.428 1.00 96.75 174 TYR A CA 1
ATOM 1396 C C . TYR A 1 174 ? -8.098 3.176 10.995 1.00 96.75 174 TYR A C 1
ATOM 1398 O O . TYR A 1 174 ? -8.183 3.485 12.185 1.00 96.75 174 TYR A O 1
ATOM 1406 N N . SER A 1 175 ? -9.151 3.222 10.173 1.00 95.94 175 SER A N 1
ATOM 1407 C CA . SER A 1 175 ? -10.486 3.655 10.609 1.00 95.94 175 SER A CA 1
ATOM 1408 C C . SER A 1 175 ? -11.070 2.717 11.672 1.00 95.94 175 SER A C 1
ATOM 1410 O O . SER A 1 175 ? -11.534 3.188 12.712 1.00 95.94 175 SER A O 1
ATOM 1412 N N . ALA A 1 176 ? -10.965 1.403 11.462 1.00 95.88 176 ALA A N 1
ATOM 1413 C CA . ALA A 1 176 ? -11.396 0.387 12.423 1.00 95.88 176 ALA A CA 1
ATOM 1414 C C . ALA A 1 176 ? -10.615 0.462 13.744 1.00 95.88 176 ALA A C 1
ATOM 1416 O O . ALA A 1 176 ? -11.201 0.457 14.830 1.00 95.88 176 ALA A O 1
ATOM 1417 N N . TRP A 1 177 ? -9.289 0.608 13.660 1.00 96.44 177 TRP A N 1
ATOM 1418 C CA . TRP A 1 177 ? -8.430 0.800 14.825 1.00 96.44 177 TRP A CA 1
ATOM 1419 C C . TRP A 1 177 ? -8.846 2.037 15.627 1.00 96.44 177 TRP A C 1
ATOM 1421 O O . TRP A 1 177 ? -9.059 1.938 16.837 1.00 96.44 177 TRP A O 1
ATOM 1431 N N . LYS A 1 178 ? -9.020 3.182 14.954 1.00 95.12 178 LYS A N 1
ATOM 1432 C CA . LYS A 1 178 ? -9.421 4.447 15.583 1.00 95.12 178 LYS A CA 1
ATOM 1433 C C . LYS A 1 178 ? -10.784 4.320 16.260 1.00 95.12 178 LYS A C 1
ATOM 1435 O O . LYS A 1 178 ? -10.950 4.795 17.380 1.00 95.12 178 LYS A O 1
ATOM 1440 N N . ARG A 1 179 ? -11.744 3.649 15.613 1.00 95.00 179 ARG A N 1
ATOM 1441 C CA . ARG A 1 179 ? -13.075 3.416 16.186 1.00 95.00 179 ARG A CA 1
ATOM 1442 C C . ARG A 1 179 ? -13.016 2.565 17.453 1.00 95.00 179 ARG A C 1
ATOM 1444 O O . ARG A 1 179 ? -13.705 2.884 18.415 1.00 95.00 179 ARG A O 1
ATOM 1451 N N . SER A 1 180 ? -12.179 1.528 17.467 1.00 94.88 180 SER A N 1
ATOM 1452 C CA . SER A 1 180 ? -11.937 0.721 18.667 1.00 94.88 180 SER A CA 1
ATOM 1453 C C . SER A 1 180 ? -11.331 1.557 19.796 1.00 94.88 180 SER A C 1
ATOM 1455 O O . SER A 1 180 ? -11.804 1.438 20.917 1.00 94.88 180 SER A O 1
ATOM 1457 N N . GLN A 1 181 ? -10.359 2.443 19.528 1.00 94.44 181 GLN A N 1
ATOM 1458 C CA . GLN A 1 181 ? -9.796 3.299 20.588 1.00 94.44 181 GLN A CA 1
ATOM 1459 C C . GLN A 1 181 ? -10.879 4.167 21.248 1.00 94.44 181 GLN A C 1
ATOM 1461 O O . GLN A 1 181 ? -11.013 4.126 22.461 1.00 94.44 181 GLN A O 1
ATOM 1466 N N . ILE A 1 182 ? -11.719 4.839 20.450 1.00 91.75 182 ILE A N 1
ATOM 1467 C CA . ILE A 1 182 ? -12.827 5.680 20.945 1.00 91.75 182 ILE A CA 1
ATOM 1468 C C . ILE A 1 182 ? -13.833 4.875 21.787 1.00 91.75 182 ILE A C 1
ATOM 1470 O O . ILE A 1 182 ? -14.445 5.409 22.702 1.00 91.75 182 ILE A O 1
ATOM 1474 N N . ALA A 1 183 ? -14.035 3.590 21.483 1.00 88.44 183 ALA A N 1
ATOM 1475 C CA . ALA A 1 183 ? -14.974 2.745 22.220 1.00 88.44 183 ALA A CA 1
ATOM 1476 C C . ALA A 1 183 ? -14.450 2.264 23.591 1.00 88.44 183 ALA A C 1
ATOM 1478 O O . ALA A 1 183 ? -15.245 1.738 24.372 1.00 88.44 183 ALA A O 1
ATOM 1479 N N . HIS A 1 184 ? -13.143 2.395 23.863 1.00 84.31 184 HIS A N 1
ATOM 1480 C CA . HIS A 1 184 ? -12.501 2.001 25.130 1.00 84.31 184 HIS A CA 1
ATOM 1481 C C . HIS A 1 184 ? -11.832 3.178 25.867 1.00 84.31 184 HIS A C 1
ATOM 1483 O O . HIS A 1 184 ? -11.112 2.931 26.837 1.00 84.31 184 HIS A O 1
ATOM 1489 N N . GLU A 1 185 ? -12.043 4.414 25.405 1.00 71.81 185 GLU A N 1
ATOM 1490 C CA . GLU A 1 185 ? -11.808 5.649 26.176 1.00 71.81 185 GLU A CA 1
ATOM 1491 C C . GLU A 1 185 ? -12.922 5.850 27.214 1.00 71.81 185 GLU A C 1
ATOM 1493 O O . GLU A 1 185 ? -12.577 6.215 28.361 1.00 71.81 185 GLU A O 1
#